Protein 4W97 (pdb70)

GO terms:
  GO:0003677 DNA binding (F, IMP)
  GO:0006355 regulation of DNA-templated transcription (P, IMP)

Nearest PDB structures (foldseek):
  4w97-assembly1_A  TM=1.005E+00  e=9.730E-29  Mycobacterium tuberculosis H37Rv
  2ibd-assembly1_B  TM=9.393E-01  e=2.743E-15  Rhodococcus jostii RHA1
  5k7z-assembly2_C  TM=8.603E-01  e=1.847E-08  Myxococcus xanthus DK 1622
  4kwa-assembly1_B  TM=7.722E-01  e=1.207E-06  Saccharomonospora viridis DSM 43017
  2gen-assembly1_A-2  TM=7.706E-01  e=6.070E-06  Pseudomonas aeruginosa PAO1

Structure (mmCIF, N/CA/C/O backbone):
data_4W97
#
_entry.id   4W97
#
_cell.length_a   72.485
_cell.length_b   90.476
_cell.length_c   49.798
_cell.angle_alpha   90.00
_cell.angle_beta   129.68
_cell.angle_gamma   90.00
#
_symmetry.space_group_name_H-M   'C 1 2 1'
#
loop_
_entity.id
_entity.type
_entity.pdbx_description
1 polymer 'HTH-type transcriptional repressor KstR2'
2 non-polymer 'S-[2-[3-[[(2R)-4-[[[(2R,3S,4R,5R)-5-(6-aminopurin-9-yl)-4-oxidanyl-3-phosphonooxy-oxolan-2-yl]methoxy-oxidanyl-phosphoryl]oxy-oxidanyl-phosphoryl]oxy-3,3-dimethyl-2-oxidanyl-butanoyl]amino]propanoylamino]ethyl] 3-[(3aS,4S,7aS)-7a-methyl-1,5-bis(oxidanylidene)-2,3,3a,4,6,7-hexahydroinden-4-yl]propanethioate'
3 non-polymer 'CHLORIDE ION'
4 water water
#
loop_
_atom_site.group_PDB
_atom_site.id
_atom_site.type_symbol
_atom_site.label_atom_id
_atom_site.label_alt_id
_atom_site.label_comp_id
_atom_site.label_asym_id
_atom_site.label_entity_id
_atom_site.label_seq_id
_atom_site.pdbx_PDB_ins_code
_atom_site.Cartn_x
_atom_site.Cartn_y
_atom_site.Cartn_z
_atom_site.occupancy
_atom_site.B_iso_or_equiv
_atom_site.auth_seq_id
_atom_site.auth_comp_id
_atom_site.auth_asym_id
_atom_site.auth_atom_id
_atom_site.pdbx_PDB_model_num
ATOM 1 N N . ARG A 1 3 ? -5.208 46.638 40.931 1.00 74.86 3 ARG A N 1
ATOM 2 C CA . ARG A 1 3 ? -6.333 47.141 40.145 1.00 74.44 3 ARG A CA 1
ATOM 3 C C . ARG A 1 3 ? -5.894 47.869 38.870 1.00 66.48 3 ARG A C 1
ATOM 4 O O . ARG A 1 3 ? -6.449 47.645 37.788 1.00 62.54 3 ARG A O 1
ATOM 12 N N . VAL A 1 4 ? -4.932 48.776 39.006 1.00 62.94 4 VAL A N 1
ATOM 13 C CA . VAL A 1 4 ? -4.257 49.326 37.841 1.00 52.08 4 VAL A CA 1
ATOM 14 C C . VAL A 1 4 ? -2.956 48.544 37.614 1.00 51.36 4 VAL A C 1
ATOM 15 O O . VAL A 1 4 ? -1.977 48.658 38.406 1.00 51.22 4 VAL A O 1
ATOM 19 N N . ALA A 1 5 ? -2.983 47.684 36.583 1.00 47.09 5 ALA A N 1
ATOM 20 C CA . ALA A 1 5 ? -1.820 46.894 36.156 1.00 53.21 5 ALA A CA 1
ATOM 21 C C . ALA A 1 5 ? -0.614 47.759 35.987 1.00 51.15 5 ALA A C 1
ATOM 22 O O . ALA A 1 5 ? -0.705 48.784 35.308 1.00 46.01 5 ALA A O 1
ATOM 24 N N . GLY A 1 6 ? 0.514 47.348 36.580 1.00 54.87 6 GLY A N 1
ATOM 25 C CA . GLY A 1 6 ? 1.747 48.120 36.484 1.00 57.35 6 GLY A CA 1
ATOM 26 C C . GLY A 1 6 ? 1.969 49.339 37.351 1.00 61.55 6 GLY A C 1
ATOM 27 O O . GLY A 1 6 ? 2.954 50.066 37.172 1.00 62.57 6 GLY A O 1
ATOM 28 N N . GLN A 1 7 ? 1.052 49.593 38.276 1.00 58.08 7 GLN A N 1
ATOM 29 C CA . GLN A 1 7 ? 1.275 50.623 39.271 1.00 51.22 7 GLN A CA 1
ATOM 30 C C . GLN A 1 7 ? 1.302 49.989 40.632 1.00 57.57 7 GLN A C 1
ATOM 31 O O . GLN A 1 7 ? 1.063 48.774 40.796 1.00 69.04 7 GLN A O 1
ATOM 37 N N . VAL A 1 8 ? 1.634 50.803 41.619 1.00 53.45 8 VAL A N 1
ATOM 38 C CA . VAL A 1 8 ? 1.584 50.330 42.973 1.00 53.69 8 VAL A CA 1
ATOM 39 C C . VAL A 1 8 ? 0.600 51.250 43.680 1.00 53.15 8 VAL A C 1
ATOM 40 O O . VAL A 1 8 ? 0.012 52.110 43.028 1.00 41.02 8 VAL A O 1
ATOM 44 N N . ASN A 1 9 ? 0.391 51.040 44.975 1.00 58.69 9 ASN A N 1
ATOM 45 C CA . ASN A 1 9 ? -0.635 51.731 45.767 1.00 58.69 9 ASN A CA 1
ATOM 46 C C . ASN A 1 9 ? -0.193 53.154 46.140 1.00 47.87 9 ASN A C 1
ATOM 47 O O . ASN A 1 9 ? -0.597 53.710 47.170 1.00 46.74 9 ASN A O 1
ATOM 52 N N . SER A 1 10 ? 0.676 53.718 45.311 1.00 41.84 10 SER A N 1
ATOM 53 C CA . SER A 1 10 ? 1.217 55.026 45.609 1.00 40.88 10 SER A CA 1
ATOM 54 C C . SER A 1 10 ? 0.127 56.068 45.324 1.00 38.30 10 SER A C 1
ATOM 55 O O . SER A 1 10 ? -0.900 55.762 44.739 1.00 37.10 10 SER A O 1
ATOM 58 N N . ARG A 1 11 ? 0.342 57.315 45.705 1.00 37.85 11 ARG A N 1
ATOM 59 C CA . ARG A 1 11 ? -0.621 58.304 45.232 1.00 35.83 11 ARG A CA 1
ATOM 60 C C . ARG A 1 11 ? -0.768 58.407 43.702 1.00 33.53 11 ARG A C 1
ATOM 61 O O . ARG A 1 11 ? -1.880 58.582 43.208 1.00 32.20 11 ARG A O 1
ATOM 69 N N . ARG A 1 12 ? 0.320 58.295 42.956 1.00 33.61 12 ARG A N 1
ATOM 70 C CA . ARG A 1 12 ? 0.241 58.275 41.508 1.00 33.47 12 ARG A CA 1
ATOM 71 C C . ARG A 1 12 ? -0.665 57.139 41.106 1.00 32.56 12 ARG A C 1
ATOM 72 O O . ARG A 1 12 ? -1.453 57.284 40.252 1.00 30.60 12 ARG A O 1
ATOM 80 N N . GLY A 1 13 ? -0.481 55.994 41.715 1.00 33.50 13 GLY A N 1
ATOM 81 C CA . GLY A 1 13 ? -1.290 54.853 41.332 1.00 33.75 13 GLY A CA 1
ATOM 82 C C . GLY A 1 13 ? -2.768 55.119 41.612 1.00 33.15 13 GLY A C 1
ATOM 83 O O . GLY A 1 13 ? -3.659 54.758 40.827 1.00 32.01 13 GLY A O 1
ATOM 84 N N . GLU A 1 14 ? -3.042 55.752 42.743 1.00 33.39 14 GLU A N 1
ATOM 85 C CA . GLU A 1 14 ? -4.428 56.109 43.062 1.00 33.38 14 GLU A CA 1
ATOM 86 C C . GLU A 1 14 ? -5.025 57.011 41.974 1.00 31.98 14 GLU A C 1
ATOM 87 O O . GLU A 1 14 ? -6.168 56.822 41.571 1.00 30.90 14 GLU A O 1
ATOM 93 N N . LEU A 1 15 ? -4.266 58.015 41.528 1.00 29.76 15 LEU A N 1
ATOM 94 C CA . LEU A 1 15 ? -4.774 58.943 40.533 1.00 28.13 15 LEU A CA 1
ATOM 95 C C . LEU A 1 15 ? -4.949 58.289 39.181 1.00 27.02 15 LEU A C 1
ATOM 96 O O . LEU A 1 15 ? -5.867 58.631 38.446 1.00 26.16 15 LEU A O 1
ATOM 101 N N . LEU A 1 16 ? -4.050 57.372 38.839 1.00 27.50 16 LEU A N 1
ATOM 102 C CA . LEU A 1 16 ? -4.169 56.699 37.567 1.00 27.10 16 LEU A CA 1
ATOM 103 C C . LEU A 1 16 ? -5.425 55.807 37.574 1.00 27.45 16 LEU A C 1
ATOM 104 O O . LEU A 1 16 ? -6.078 55.654 36.532 1.00 27.63 16 LEU A O 1
ATOM 109 N N . GLU A 1 17 ? -5.732 55.189 38.715 1.00 28.97 17 GLU A N 1
ATOM 110 C CA . GLU A 1 17 ? -6.964 54.381 38.811 1.00 30.14 17 GLU A CA 1
ATOM 111 C C . GLU A 1 17 ? -8.194 55.225 38.541 1.00 30.78 17 GLU A C 1
ATOM 112 O O . GLU A 1 17 ? -9.065 54.852 37.769 1.00 29.34 17 GLU A O 1
ATOM 118 N N . LEU A 1 18 ? -8.220 56.415 39.149 1.00 28.93 18 LEU A N 1
ATOM 119 C CA . LEU A 1 18 ? -9.337 57.324 38.963 1.00 28.84 18 LEU A CA 1
ATOM 120 C C . LEU A 1 18 ? -9.426 57.768 37.513 1.00 26.94 18 LEU A C 1
ATOM 121 O O . LEU A 1 18 ? -10.501 57.756 36.925 1.00 27.19 18 LEU A O 1
ATOM 126 N N . ALA A 1 19 ? -8.291 58.154 36.924 1.00 25.56 19 ALA A N 1
ATOM 127 C CA . ALA A 1 19 ? -8.276 58.511 35.490 1.00 24.39 19 ALA A CA 1
ATOM 128 C C . ALA A 1 19 ? -8.735 57.365 34.555 1.00 24.53 19 ALA A C 1
ATOM 129 O O . ALA A 1 19 ? -9.503 57.605 33.614 1.00 24.74 19 ALA A O 1
ATOM 131 N N . ALA A 1 20 ? -8.247 56.145 34.828 1.00 25.41 20 ALA A N 1
ATOM 132 C CA . ALA A 1 20 ? -8.612 55.002 34.003 1.00 26.18 20 ALA A CA 1
ATOM 133 C C . ALA A 1 20 ? -10.123 54.780 34.031 1.00 26.91 20 ALA A C 1
ATOM 134 O O . ALA A 1 20 ? -10.727 54.500 33.016 1.00 27.02 20 ALA A O 1
ATOM 136 N N . ALA A 1 21 ? -10.709 54.916 35.198 1.00 27.92 21 ALA A N 1
ATOM 137 C CA . ALA A 1 21 ? -12.147 54.692 35.302 1.00 29.56 21 ALA A CA 1
ATOM 138 C C . ALA A 1 21 ? -12.886 55.752 34.484 1.00 28.61 21 ALA A C 1
ATOM 139 O O . ALA A 1 21 ? -13.871 55.459 33.808 1.00 29.51 21 ALA A O 1
ATOM 141 N N . MET A 1 22 ? -12.417 56.996 34.564 1.00 27.26 22 MET A N 1
ATOM 142 C CA A MET A 1 22 ? -13.042 58.077 33.835 0.51 27.36 22 MET A CA 1
ATOM 143 C CA B MET A 1 22 ? -13.074 58.068 33.821 0.49 27.57 22 MET A CA 1
ATOM 144 C C . MET A 1 22 ? -12.879 57.878 32.327 1.00 30.86 22 MET A C 1
ATOM 145 O O . MET A 1 22 ? -13.850 57.976 31.568 1.00 29.62 22 MET A O 1
ATOM 154 N N . PHE A 1 23 ? -11.647 57.557 31.898 1.00 24.74 23 PHE A N 1
ATOM 155 C CA . PHE A 1 23 ? -11.388 57.336 30.479 1.00 24.45 23 PHE A CA 1
ATOM 156 C C . PHE A 1 23 ? -12.288 56.201 29.958 1.00 33.06 23 PHE A C 1
ATOM 157 O O . PHE A 1 23 ? -12.831 56.270 28.843 1.00 32.61 23 PHE A O 1
ATOM 165 N N . ALA A 1 24 ? -12.433 55.144 30.760 1.00 26.67 24 ALA A N 1
ATOM 166 C CA . ALA A 1 24 ? -13.195 53.984 30.282 1.00 28.37 24 ALA A CA 1
ATOM 167 C C . ALA A 1 24 ? -14.665 54.320 30.180 1.00 31.14 24 ALA A C 1
ATOM 168 O O . ALA A 1 24 ? -15.347 53.806 29.306 1.00 37.79 24 ALA A O 1
ATOM 170 N N . GLU A 1 25 ? -15.140 55.175 31.085 1.00 30.42 25 GLU A N 1
ATOM 171 C CA . GLU A 1 25 ? -16.555 55.454 31.167 1.00 39.97 25 GLU A CA 1
ATOM 172 C C . GLU A 1 25 ? -16.941 56.516 30.160 1.00 41.35 25 GLU A C 1
ATOM 173 O O . GLU A 1 25 ? -17.920 56.364 29.432 1.00 44.55 25 GLU A O 1
ATOM 179 N N . ARG A 1 26 ? -16.137 57.563 30.085 1.00 36.72 26 ARG A N 1
ATOM 180 C CA . ARG A 1 26 ? -16.531 58.796 29.363 1.00 38.14 26 ARG A CA 1
ATOM 181 C C . ARG A 1 26 ? -15.860 58.869 27.998 1.00 43.18 26 ARG A C 1
ATOM 182 O O . ARG A 1 26 ? -16.311 59.585 27.108 1.00 45.44 26 ARG A O 1
ATOM 190 N N . GLY A 1 27 ? -14.791 58.097 27.824 1.00 38.29 27 GLY A N 1
ATOM 191 C CA . GLY A 1 27 ? -13.974 58.204 26.634 1.00 33.47 27 GLY A CA 1
ATOM 192 C C . GLY A 1 27 ? -12.792 59.126 26.885 1.00 31.85 27 GLY A C 1
ATOM 193 O O . GLY A 1 27 ? -12.878 60.111 27.606 1.00 33.34 27 GLY A O 1
ATOM 194 N N . LEU A 1 28 ? -11.676 58.802 26.270 1.00 34.88 28 LEU A N 1
ATOM 195 C CA . LEU A 1 28 ? -10.459 59.566 26.465 1.00 31.87 28 LEU A CA 1
ATOM 196 C C . LEU A 1 28 ? -10.598 61.003 25.981 1.00 39.98 28 LEU A C 1
ATOM 197 O O . LEU A 1 28 ? -10.243 61.965 26.687 1.00 38.49 28 LEU A O 1
ATOM 202 N N . ARG A 1 29 ? -11.103 61.170 24.771 1.00 41.27 29 ARG A N 1
ATOM 203 C CA . ARG A 1 29 ? -11.116 62.512 24.238 1.00 41.49 29 ARG A CA 1
ATOM 204 C C . ARG A 1 29 ? -12.199 63.358 24.914 1.00 41.30 29 ARG A C 1
ATOM 205 O O . ARG A 1 29 ? -12.072 64.579 24.963 1.00 45.87 29 ARG A O 1
ATOM 213 N N . ALA A 1 30 ? -13.195 62.729 25.526 1.00 40.21 30 ALA A N 1
ATOM 214 C CA . ALA A 1 30 ? -14.190 63.487 26.288 1.00 37.64 30 ALA A CA 1
ATOM 215 C C . ALA A 1 30 ? -13.756 63.859 27.738 1.00 49.24 30 ALA A C 1
ATOM 216 O O . ALA A 1 30 ? -14.484 64.567 28.450 1.00 45.71 30 ALA A O 1
ATOM 218 N N . THR A 1 31 ? -12.576 63.415 28.166 1.00 37.52 31 THR A N 1
ATOM 219 C CA . THR A 1 31 ? -12.099 63.638 29.539 1.00 31.41 31 THR A CA 1
ATOM 220 C C . THR A 1 31 ? -10.902 64.589 29.611 1.00 34.48 31 THR A C 1
ATOM 221 O O . THR A 1 31 ? -9.908 64.322 28.956 1.00 36.17 31 THR A O 1
ATOM 225 N N . THR A 1 32 ? -10.943 65.659 30.418 1.00 33.97 32 THR A N 1
ATOM 226 C CA . THR A 1 32 ? -9.783 66.560 30.542 1.00 32.39 32 THR A CA 1
ATOM 227 C C . THR A 1 32 ? -9.048 66.372 31.838 1.00 36.22 32 THR A C 1
ATOM 228 O O . THR A 1 32 ? -9.509 65.663 32.748 1.00 31.29 32 THR A O 1
ATOM 232 N N . VAL A 1 33 ? -7.891 67.001 31.912 1.00 33.41 33 VAL A N 1
ATOM 233 C CA . VAL A 1 33 ? -7.087 66.935 33.101 1.00 31.82 33 VAL A CA 1
ATOM 234 C C . VAL A 1 33 ? -7.911 67.600 34.216 1.00 29.71 33 VAL A C 1
ATOM 235 O O . VAL A 1 33 ? -7.996 67.075 35.344 1.00 27.09 33 VAL A O 1
ATOM 239 N N . ARG A 1 34 ? -8.566 68.699 33.885 1.00 31.53 34 ARG A N 1
ATOM 240 C CA . ARG A 1 34 ? -9.467 69.347 34.868 1.00 28.43 34 ARG A CA 1
ATOM 241 C C . ARG A 1 34 ? -10.554 68.382 35.414 1.00 29.72 34 ARG A C 1
ATOM 242 O O . ARG A 1 34 ? -10.777 68.338 36.631 1.00 27.54 34 ARG A O 1
ATOM 250 N N . ASP A 1 35 ? -11.156 67.570 34.534 1.00 29.05 35 ASP A N 1
ATOM 251 C CA . ASP A 1 35 ? -12.189 66.612 34.940 1.00 30.74 35 ASP A CA 1
ATOM 252 C C . ASP A 1 35 ? -11.616 65.613 35.928 1.00 29.05 35 ASP A C 1
ATOM 253 O O . ASP A 1 35 ? -12.242 65.268 36.908 1.00 27.86 35 ASP A O 1
ATOM 258 N N . ILE A 1 36 ? -10.423 65.138 35.620 1.00 24.30 36 ILE A N 1
ATOM 259 C CA . ILE A 1 36 ? -9.782 64.197 36.515 1.00 23.74 36 ILE A CA 1
ATOM 260 C C . ILE A 1 36 ? -9.432 64.864 37.829 1.00 23.56 36 ILE A C 1
ATOM 261 O O . ILE A 1 36 ? -9.634 64.300 38.914 1.00 25.44 36 ILE A O 1
ATOM 266 N N . ALA A 1 37 ? -8.848 66.065 37.742 1.00 24.25 37 ALA A N 1
ATOM 267 C CA . ALA A 1 37 ? -8.493 66.740 38.993 1.00 23.88 37 ALA A CA 1
ATOM 268 C C . ALA A 1 37 ? -9.735 66.967 39.860 1.00 23.31 37 ALA A C 1
ATOM 269 O O . ALA A 1 37 ? -9.676 66.783 41.084 1.00 27.07 37 ALA A O 1
ATOM 271 N N . ASP A 1 38 ? -10.848 67.365 39.240 1.00 26.70 38 ASP A N 1
ATOM 272 C CA . ASP A 1 38 ? -12.099 67.593 39.989 1.00 28.83 38 ASP A CA 1
ATOM 273 C C . ASP A 1 38 ? -12.511 66.302 40.681 1.00 27.89 38 ASP A C 1
ATOM 274 O O . ASP A 1 38 ? -12.901 66.318 41.872 1.00 31.39 38 ASP A O 1
ATOM 279 N N . GLY A 1 39 ? -12.392 65.199 39.956 1.00 29.50 39 GLY A N 1
ATOM 280 C CA . GLY A 1 39 ? -12.798 63.881 40.448 1.00 32.40 39 GLY A CA 1
ATOM 281 C C . GLY A 1 39 ? -11.997 63.506 41.674 1.00 34.72 39 GLY A C 1
ATOM 282 O O . GLY A 1 39 ? -12.516 62.918 42.608 1.00 32.68 39 GLY A O 1
ATOM 283 N N . ALA A 1 40 ? -10.718 63.860 41.664 1.00 28.33 40 ALA A N 1
ATOM 284 C CA . ALA A 1 40 ? -9.828 63.619 42.793 1.00 29.96 40 ALA A CA 1
ATOM 285 C C . ALA A 1 40 ? -9.915 64.638 43.930 1.00 32.48 40 ALA A C 1
ATOM 286 O O . ALA A 1 40 ? -9.371 64.402 45.015 1.00 36.05 40 ALA A O 1
ATOM 288 N N . GLY A 1 41 ? -10.557 65.798 43.716 1.00 28.28 41 GLY A N 1
ATOM 289 C CA . GLY A 1 41 ? -10.627 66.811 44.749 1.00 30.78 41 GLY A CA 1
ATOM 290 C C . GLY A 1 41 ? -9.354 67.661 44.853 1.00 31.67 41 GLY A C 1
ATOM 291 O O . GLY A 1 41 ? -9.061 68.296 45.870 1.00 31.45 41 GLY A O 1
ATOM 292 N N . ILE A 1 42 ? -8.594 67.684 43.766 1.00 24.67 42 ILE A N 1
ATOM 293 C CA . ILE A 1 42 ? -7.330 68.434 43.795 1.00 24.36 42 ILE A CA 1
ATOM 294 C C . ILE A 1 42 ? -7.309 69.498 42.706 1.00 25.91 42 ILE A C 1
ATOM 295 O O . ILE A 1 42 ? -8.126 69.441 41.746 1.00 25.47 42 ILE A O 1
ATOM 300 N N . LEU A 1 43 ? -6.372 70.448 42.835 1.00 27.33 43 LEU A N 1
ATOM 301 C CA . LEU A 1 43 ? -6.151 71.438 41.756 1.00 31.11 43 LEU A CA 1
ATOM 302 C C . LEU A 1 43 ? -5.533 70.740 40.581 1.00 33.92 43 LEU A C 1
ATOM 303 O O . LEU A 1 43 ? -4.766 69.791 40.760 1.00 30.80 43 LEU A O 1
ATOM 308 N N . SER A 1 44 ? -5.809 71.227 39.383 1.00 27.76 44 SER A N 1
ATOM 309 C CA A SER A 1 44 ? -5.123 70.729 38.208 0.60 31.40 44 SER A CA 1
ATOM 310 C CA B SER A 1 44 ? -5.134 70.711 38.216 0.40 31.09 44 SER A CA 1
ATOM 311 C C . SER A 1 44 ? -3.617 70.805 38.372 1.00 29.82 44 SER A C 1
ATOM 312 O O . SER A 1 44 ? -2.905 69.899 37.952 1.00 31.82 44 SER A O 1
ATOM 317 N N . GLY A 1 45 ? -3.150 71.909 38.960 1.00 35.85 45 GLY A N 1
ATOM 318 C CA . GLY A 1 45 ? -1.722 72.105 39.178 1.00 36.76 45 GLY A CA 1
ATOM 319 C C . GLY A 1 45 ? -1.112 71.013 40.032 1.00 34.44 45 GLY A C 1
ATOM 320 O O . GLY A 1 45 ? 0.052 70.683 39.861 1.00 32.84 45 GLY A O 1
ATOM 321 N N . SER A 1 46 ? -1.873 70.452 40.965 1.00 27.54 46 SER A N 1
ATOM 322 C CA . SER A 1 46 ? -1.340 69.379 41.789 1.00 30.00 46 SER A CA 1
ATOM 323 C C . SER A 1 46 ? -1.294 68.065 41.004 1.00 33.48 46 SER A C 1
ATOM 324 O O . SER A 1 46 ? -0.374 67.243 41.168 1.00 30.83 46 SER A O 1
ATOM 327 N N . LEU A 1 47 ? -2.285 67.854 40.143 1.00 27.16 47 LEU A N 1
ATOM 328 C CA . LEU A 1 47 ? -2.304 66.671 39.275 1.00 24.97 47 LEU A CA 1
ATOM 329 C C . LEU A 1 47 ? -1.067 66.744 38.366 1.00 24.59 47 LEU A C 1
ATOM 330 O O . LEU A 1 47 ? -0.457 65.691 38.066 1.00 27.87 47 LEU A O 1
ATOM 335 N N . TYR A 1 48 ? -0.637 67.977 38.030 1.00 26.47 48 TYR A N 1
ATOM 336 C CA . TYR A 1 48 ? 0.517 68.179 37.137 1.00 27.67 48 TYR A CA 1
ATOM 337 C C . TYR A 1 48 ? 1.835 68.034 37.860 1.00 36.35 48 TYR A C 1
ATOM 338 O O . TYR A 1 48 ? 2.885 68.259 37.252 1.00 36.62 48 TYR A O 1
ATOM 347 N N . HIS A 1 49 ? 1.775 67.707 39.158 1.00 33.95 49 HIS A N 1
ATOM 348 C CA . HIS A 1 49 ? 2.968 67.237 39.905 1.00 36.31 49 HIS A CA 1
ATOM 349 C C . HIS A 1 49 ? 3.197 65.760 39.766 1.00 31.85 49 HIS A C 1
ATOM 350 O O . HIS A 1 49 ? 4.212 65.274 40.265 1.00 38.38 49 HIS A O 1
ATOM 357 N N . HIS A 1 50 ? 2.260 65.041 39.161 1.00 30.18 50 HIS A N 1
ATOM 358 C CA . HIS A 1 50 ? 2.403 63.589 38.901 1.00 30.31 50 HIS A CA 1
ATOM 359 C C . HIS A 1 50 ? 2.495 63.178 37.407 1.00 34.07 50 HIS A C 1
ATOM 360 O O . HIS A 1 50 ? 3.080 62.123 37.072 1.00 31.04 50 HIS A O 1
ATOM 367 N N . PHE A 1 51 ? 1.867 63.975 36.538 1.00 29.87 51 PHE A N 1
ATOM 368 C CA . PHE A 1 51 ? 1.842 63.688 35.113 1.00 31.51 51 PHE A CA 1
ATOM 369 C C . PHE A 1 51 ? 1.982 64.931 34.324 1.00 30.40 51 PHE A C 1
ATOM 370 O O . PHE A 1 51 ? 1.478 65.983 34.725 1.00 31.78 51 PHE A O 1
ATOM 378 N N . ALA A 1 52 ? 2.723 64.824 33.224 1.00 32.54 52 ALA A N 1
ATOM 379 C CA . ALA A 1 52 ? 2.973 65.986 32.374 1.00 35.53 52 ALA A CA 1
ATOM 380 C C . ALA A 1 52 ? 1.771 66.386 31.521 1.00 30.05 52 ALA A C 1
ATOM 381 O O . ALA A 1 52 ? 1.701 67.545 31.068 1.00 35.89 52 ALA A O 1
ATOM 383 N N . SER A 1 53 ? 0.893 65.438 31.262 1.00 30.50 53 SER A N 1
ATOM 384 C CA . SER A 1 53 ? -0.209 65.551 30.311 1.00 29.11 53 SER A CA 1
ATOM 385 C C . SER A 1 53 ? -1.117 64.349 30.468 1.00 31.74 53 SER A C 1
ATOM 386 O O . SER A 1 53 ? -0.764 63.304 31.011 1.00 27.03 53 SER A O 1
ATOM 389 N N . LYS A 1 54 ? -2.271 64.463 29.864 1.00 30.37 54 LYS A N 1
ATOM 390 C CA . LYS A 1 54 ? -3.164 63.347 29.745 1.00 29.32 54 LYS A CA 1
ATOM 391 C C . LYS A 1 54 ? -2.624 62.160 28.911 1.00 27.62 54 LYS A C 1
ATOM 392 O O . LYS A 1 54 ? -2.849 60.966 29.202 1.00 26.12 54 LYS A O 1
ATOM 398 N N . GLU A 1 55 ? -1.906 62.507 27.844 1.00 31.35 55 GLU A N 1
ATOM 399 C CA . GLU A 1 55 ? -1.274 61.499 27.009 1.00 31.65 55 GLU A CA 1
ATOM 400 C C . GLU A 1 55 ? -0.312 60.685 27.848 1.00 25.66 55 GLU A C 1
ATOM 401 O O . GLU A 1 55 ? -0.207 59.484 27.697 1.00 24.86 55 GLU A O 1
ATOM 407 N N . GLU A 1 56 ? 0.353 61.321 28.790 1.00 29.00 56 GLU A N 1
ATOM 408 C CA . GLU A 1 56 ? 1.302 60.573 29.617 1.00 27.80 56 GLU A CA 1
ATOM 409 C C . GLU A 1 56 ? 0.567 59.636 30.530 1.00 27.93 56 GLU A C 1
ATOM 410 O O . GLU A 1 56 ? 1.037 58.532 30.793 1.00 24.71 56 GLU A O 1
ATOM 416 N N . MET A 1 57 ? -0.597 60.065 31.041 1.00 22.46 57 MET A N 1
ATOM 417 C CA . MET A 1 57 ? -1.446 59.172 31.849 1.00 20.75 57 MET A CA 1
ATOM 418 C C . MET A 1 57 ? -1.864 57.930 31.076 1.00 23.21 57 MET A C 1
ATOM 419 O O . MET A 1 57 ? -1.748 56.785 31.567 1.00 22.13 57 MET A O 1
ATOM 424 N N . VAL A 1 58 ? -2.320 58.139 29.846 1.00 21.63 58 VAL A N 1
ATOM 425 C CA . VAL A 1 58 ? -2.742 56.995 29.032 1.00 24.16 58 VAL A CA 1
ATOM 426 C C . VAL A 1 58 ? -1.557 56.076 28.677 1.00 21.02 58 VAL A C 1
ATOM 427 O O . VAL A 1 58 ? -1.700 54.832 28.650 1.00 20.31 58 VAL A O 1
ATOM 431 N N . ASP A 1 59 ? -0.407 56.670 28.419 1.00 22.04 59 ASP A N 1
ATOM 432 C CA . ASP A 1 59 ? 0.842 55.934 28.180 1.00 23.44 59 ASP A CA 1
ATOM 433 C C . ASP A 1 59 ? 1.176 55.076 29.404 1.00 22.40 59 ASP A C 1
ATOM 434 O O . ASP A 1 59 ? 1.488 53.855 29.288 1.00 21.89 59 ASP A O 1
ATOM 439 N N . GLU A 1 60 ? 1.073 55.648 30.609 1.00 20.90 60 GLU A N 1
ATOM 440 C CA . GLU A 1 60 ? 1.388 54.840 31.812 1.00 21.45 60 GLU A CA 1
ATOM 441 C C . GLU A 1 60 ? 0.367 53.730 31.991 1.00 20.93 60 GLU A C 1
ATOM 442 O O . GLU A 1 60 ? 0.763 52.585 32.291 1.00 21.58 60 GLU A O 1
ATOM 448 N N . LEU A 1 61 ? -0.894 54.021 31.682 1.00 19.56 61 LEU A N 1
ATOM 449 C CA . LEU A 1 61 ? -1.951 52.997 31.839 1.00 20.30 61 LEU A CA 1
ATOM 450 C C . LEU A 1 61 ? -1.741 51.870 30.848 1.00 21.64 61 LEU A C 1
ATOM 451 O O . LEU A 1 61 ? -1.815 50.682 31.246 1.00 20.05 61 LEU A O 1
ATOM 456 N N . LEU A 1 62 ? -1.554 52.192 29.582 1.00 19.18 62 LEU A N 1
ATOM 457 C CA . LEU A 1 62 ? -1.371 51.113 28.604 1.00 16.94 62 LEU A CA 1
ATOM 458 C C . LEU A 1 62 ? -0.060 50.366 28.764 1.00 19.29 62 LEU A C 1
ATOM 459 O O . LEU A 1 62 ? -0.058 49.094 28.668 1.00 19.16 62 LEU A O 1
ATOM 464 N N . ARG A 1 63 ? 1.057 51.023 29.040 1.00 22.01 63 ARG A N 1
ATOM 465 C CA . ARG A 1 63 ? 2.283 50.285 29.320 1.00 20.89 63 ARG A CA 1
ATOM 466 C C . ARG A 1 63 ? 2.129 49.392 30.498 1.00 24.48 63 ARG A C 1
ATOM 467 O O . ARG A 1 63 ? 2.662 48.292 30.442 1.00 23.20 63 ARG A O 1
ATOM 475 N N . GLY A 1 64 ? 1.516 49.866 31.574 1.00 20.45 64 GLY A N 1
ATOM 476 C CA . GLY A 1 64 ? 1.397 49.045 32.795 1.00 20.47 64 GLY A CA 1
ATOM 477 C C . GLY A 1 64 ? 0.559 47.815 32.434 1.00 21.84 64 GLY A C 1
ATOM 478 O O . GLY A 1 64 ? 0.917 46.704 32.866 1.00 22.15 64 GLY A O 1
ATOM 479 N N . PHE A 1 65 ? -0.522 48.028 31.700 1.00 18.14 65 PHE A N 1
ATOM 480 C CA . PHE A 1 65 ? -1.429 46.896 31.385 1.00 16.77 65 PHE A CA 1
ATOM 481 C C . PHE A 1 65 ? -0.668 45.905 30.534 1.00 19.10 65 PHE A C 1
ATOM 482 O O . PHE A 1 65 ? -0.735 44.674 30.787 1.00 17.60 65 PHE A O 1
ATOM 490 N N . LEU A 1 66 ? -0.037 46.367 29.478 1.00 17.90 66 LEU A N 1
ATOM 491 C CA . LEU A 1 66 ? 0.636 45.451 28.538 1.00 19.65 66 LEU A CA 1
ATOM 492 C C . LEU A 1 66 ? 1.834 44.764 29.172 1.00 21.57 66 LEU A C 1
ATOM 493 O O . LEU A 1 66 ? 2.083 43.580 28.941 1.00 21.44 66 LEU A O 1
ATOM 498 N N . ASP A 1 67 ? 2.569 45.438 30.036 1.00 18.87 67 ASP A N 1
ATOM 499 C CA . ASP A 1 67 ? 3.708 44.797 30.709 1.00 19.07 67 ASP A CA 1
ATOM 500 C C . ASP A 1 67 ? 3.150 43.691 31.619 1.00 22.09 67 ASP A C 1
ATOM 501 O O . ASP A 1 67 ? 3.697 42.587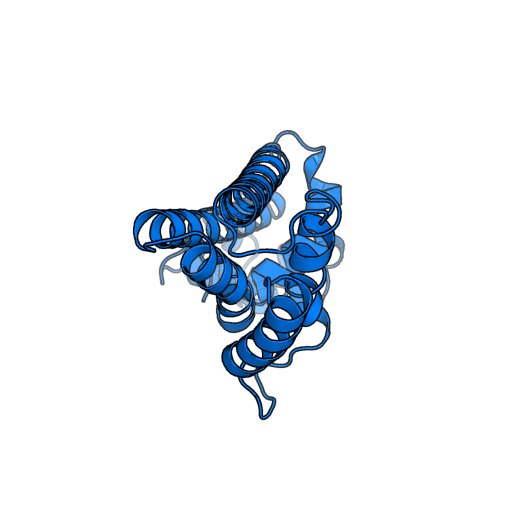 31.640 1.00 25.68 67 ASP A O 1
ATOM 506 N N . TRP A 1 68 ? 2.013 43.949 32.260 1.00 21.64 68 TRP A N 1
ATOM 507 C CA . TRP A 1 68 ? 1.402 42.943 33.159 1.00 21.14 68 TRP A CA 1
ATOM 508 C C . TRP A 1 68 ? 0.932 41.727 32.351 1.00 20.70 68 TRP A C 1
ATOM 509 O O . TRP A 1 68 ? 1.238 40.548 32.698 1.00 21.74 68 TRP A O 1
ATOM 520 N N . LEU A 1 69 ? 0.258 42.023 31.261 1.00 18.63 69 LEU A N 1
ATOM 521 C CA . LEU A 1 69 ? -0.356 40.951 30.458 1.00 17.76 69 LEU A CA 1
ATOM 522 C C . LEU A 1 69 ? 0.704 40.096 29.812 1.00 21.62 69 LEU A C 1
ATOM 523 O O . LEU A 1 69 ? 0.609 38.839 29.822 1.00 20.52 69 LEU A O 1
ATOM 528 N N . PHE A 1 70 ? 1.757 40.739 29.291 1.00 20.97 70 PHE A N 1
ATOM 529 C CA . PHE A 1 70 ? 2.782 39.968 28.578 1.00 17.62 70 PHE A CA 1
ATOM 530 C C . PHE A 1 70 ? 3.671 39.246 29.568 1.00 21.58 70 PHE A C 1
ATOM 531 O O . PHE A 1 70 ? 4.231 38.206 29.216 1.00 23.15 70 PHE A O 1
ATOM 539 N N . ALA A 1 71 ? 3.784 39.748 30.805 1.00 23.57 71 ALA A N 1
ATOM 540 C CA . ALA A 1 71 ? 4.458 38.966 31.843 1.00 23.03 71 ALA A CA 1
ATOM 541 C C . ALA A 1 71 ? 3.637 37.710 32.195 1.00 23.53 71 ALA A C 1
ATOM 542 O O . ALA A 1 71 ? 4.235 36.631 32.335 1.00 24.78 71 ALA A O 1
ATOM 544 N N . ARG A 1 72 ? 2.320 37.832 32.289 1.00 23.00 72 ARG A N 1
ATOM 545 C CA . ARG A 1 72 ? 1.456 36.646 32.457 1.00 22.18 72 ARG A CA 1
ATOM 546 C C . ARG A 1 72 ? 1.684 35.690 31.298 1.00 21.19 72 ARG A C 1
ATOM 547 O O . ARG A 1 72 ? 1.854 34.465 31.516 1.00 24.25 72 ARG A O 1
ATOM 555 N N . TYR A 1 73 ? 1.683 36.217 30.085 1.00 18.80 73 TYR A N 1
ATOM 556 C CA . TYR A 1 73 ? 1.869 35.310 28.914 1.00 20.14 73 TYR A CA 1
ATOM 557 C C . TYR A 1 73 ? 3.192 34.566 28.963 1.00 21.22 73 TYR A C 1
ATOM 558 O O . TYR A 1 73 ? 3.271 33.353 28.667 1.00 24.11 73 TYR A O 1
ATOM 567 N N . ARG A 1 74 ? 4.271 35.260 29.314 1.00 23.28 74 ARG A N 1
ATOM 568 C CA . ARG A 1 74 ? 5.575 34.661 29.461 1.00 25.96 74 ARG A CA 1
ATOM 569 C C . ARG A 1 74 ? 5.535 33.529 30.507 1.00 26.02 74 ARG A C 1
ATOM 570 O O . ARG A 1 74 ? 6.050 32.450 30.237 1.00 29.47 74 ARG A O 1
ATOM 578 N N .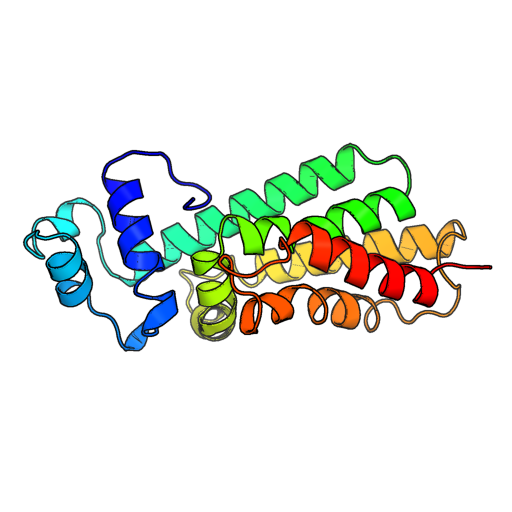 ASP A 1 75 ? 4.923 33.779 31.667 1.00 26.98 75 ASP A N 1
ATOM 579 C CA . ASP A 1 75 ? 4.879 32.767 32.735 1.00 28.03 75 ASP A CA 1
ATOM 580 C C . ASP A 1 75 ? 4.083 31.551 32.272 1.00 26.55 75 ASP A C 1
ATOM 581 O O . ASP A 1 75 ? 4.492 30.400 32.595 1.00 29.56 75 ASP A O 1
ATOM 586 N N . ILE A 1 76 ? 2.994 31.790 31.536 1.00 25.41 76 ILE A N 1
ATOM 587 C CA . ILE A 1 76 ? 2.104 30.695 31.027 1.00 25.26 76 ILE A CA 1
ATOM 588 C C . ILE A 1 76 ? 2.836 29.869 29.992 1.00 27.15 76 ILE A C 1
ATOM 589 O O . ILE A 1 76 ? 2.887 28.610 30.097 1.00 26.67 76 ILE A O 1
ATOM 594 N N . VAL A 1 77 ? 3.512 30.543 29.055 1.00 28.12 77 VAL A N 1
ATOM 595 C CA . VAL A 1 77 ? 4.257 29.823 28.011 1.00 26.64 77 VAL A CA 1
ATOM 596 C C . VAL A 1 77 ? 5.318 28.959 28.646 1.00 31.22 77 VAL A C 1
ATOM 597 O O . VAL A 1 77 ? 5.472 27.762 28.287 1.00 32.85 77 VAL A O 1
ATOM 601 N N . ASP A 1 78 ? 6.024 29.505 29.622 1.00 30.57 78 ASP A N 1
ATOM 602 C CA . ASP A 1 78 ? 7.124 28.765 30.229 1.00 36.31 78 ASP A CA 1
ATOM 603 C C . ASP A 1 78 ? 6.688 27.625 31.144 1.00 38.14 78 ASP A C 1
ATOM 604 O O . ASP A 1 78 ? 7.435 26.650 31.296 1.00 42.72 78 ASP A O 1
ATOM 609 N N . SER A 1 79 ? 5.488 27.689 31.712 1.00 33.16 79 SER A N 1
ATOM 610 C CA . SER A 1 79 ? 5.126 26.739 32.771 1.00 38.75 79 SER A CA 1
ATOM 611 C C . SER A 1 79 ? 4.219 25.596 32.332 1.00 39.12 79 SER A C 1
ATOM 612 O O . SER A 1 79 ? 3.939 24.704 33.114 1.00 44.88 79 SER A O 1
ATOM 615 N N . THR A 1 80 ? 3.806 25.597 31.072 1.00 31.34 80 THR A N 1
ATOM 616 C CA . THR A 1 80 ? 2.822 24.628 30.605 1.00 32.34 80 THR A CA 1
ATOM 617 C C . THR A 1 80 ? 3.571 23.587 29.831 1.00 34.65 80 THR A C 1
ATOM 618 O O . THR A 1 80 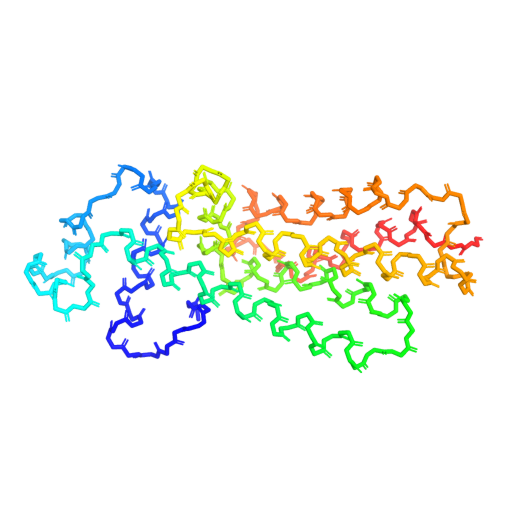? 4.667 23.859 29.319 1.00 35.19 80 THR A O 1
ATOM 622 N N . ALA A 1 81 ? 3.019 22.383 29.784 1.00 33.23 81 ALA A N 1
ATOM 623 C CA . ALA A 1 81 ? 3.824 21.274 29.343 1.00 37.49 81 ALA A CA 1
ATOM 624 C C . ALA A 1 81 ? 3.629 20.873 27.885 1.00 34.31 81 ALA A C 1
ATOM 625 O O . ALA A 1 81 ? 4.353 20.008 27.368 1.00 34.88 81 ALA A O 1
ATOM 627 N N . ASN A 1 82 ? 2.626 21.430 27.244 1.00 27.29 82 ASN A N 1
ATOM 628 C CA . ASN A 1 82 ? 2.261 21.060 25.894 1.00 21.80 82 ASN A CA 1
ATOM 629 C C . ASN A 1 82 ? 1.342 22.145 25.337 1.00 21.36 82 ASN A C 1
ATOM 630 O O . ASN A 1 82 ? 0.911 23.029 26.095 1.00 22.35 82 ASN A O 1
ATOM 635 N N . PRO A 1 83 ? 1.101 22.162 24.010 1.00 19.89 83 PRO A N 1
ATOM 636 C CA . PRO A 1 83 ? 0.388 23.289 23.404 1.00 20.99 83 PRO A CA 1
ATOM 637 C C . PRO A 1 83 ? -1.037 23.367 23.830 1.00 19.62 83 PRO A C 1
ATOM 638 O O . PRO A 1 83 ? -1.592 24.465 23.836 1.00 19.75 83 PRO A O 1
ATOM 642 N N . LEU A 1 84 ? -1.654 22.247 24.181 1.00 20.30 84 LEU A N 1
ATOM 643 C CA . LEU A 1 84 ? -3.059 22.317 24.611 1.00 18.28 84 LEU A CA 1
ATOM 644 C C . LEU A 1 84 ? -3.133 23.040 25.946 1.00 24.08 84 LEU A C 1
ATOM 645 O O . LEU A 1 84 ? -3.955 23.983 26.077 1.00 21.67 84 LEU A O 1
ATOM 650 N N . GLU A 1 85 ? -2.301 22.654 26.923 1.00 21.49 85 GLU A N 1
ATOM 651 C CA . GLU A 1 85 ? -2.271 23.326 28.243 1.00 22.44 85 GLU A CA 1
ATOM 652 C C . GLU A 1 85 ? -1.945 24.785 28.036 1.00 22.43 85 GLU A C 1
ATOM 653 O O . GLU A 1 85 ? -2.491 25.693 28.719 1.00 23.03 85 GLU A O 1
ATOM 659 N N . ARG A 1 86 ? -0.951 25.020 27.180 1.00 20.57 86 ARG A N 1
ATOM 660 C CA . ARG A 1 86 ? -0.493 26.413 26.974 1.00 18.52 86 ARG A CA 1
ATOM 661 C C . ARG A 1 86 ? -1.631 27.227 26.408 1.00 20.92 86 ARG A C 1
ATOM 662 O O . ARG A 1 86 ? -1.890 28.357 26.867 1.00 20.35 86 ARG A O 1
ATOM 670 N N . LEU A 1 87 ? -2.257 26.730 25.347 1.00 16.52 87 LEU A N 1
ATOM 671 C CA . LEU A 1 87 ? -3.406 27.499 24.784 1.00 14.61 87 LEU A CA 1
ATOM 672 C C . LEU A 1 87 ? -4.516 27.775 25.814 1.00 18.58 87 LEU A C 1
ATOM 673 O O . LEU A 1 87 ? -5.073 28.922 25.858 1.00 17.79 87 LEU A O 1
ATOM 678 N N . GLN A 1 88 ? -4.814 26.811 26.674 1.00 20.09 88 GLN A N 1
ATOM 679 C CA . GLN A 1 88 ? -5.850 26.945 27.737 1.00 17.38 88 GLN A CA 1
ATOM 680 C C . GLN A 1 88 ? -5.425 28.131 28.648 1.00 21.86 88 GLN A C 1
ATOM 681 O O . GLN A 1 88 ? -6.247 28.984 28.960 1.00 20.94 88 GLN A O 1
ATOM 687 N N . GLY A 1 89 ? -4.166 28.160 29.079 1.00 19.66 89 GLY A N 1
ATOM 688 C CA . GLY A 1 89 ? -3.745 29.201 30.023 1.00 21.17 89 GLY A CA 1
ATOM 689 C C . GLY A 1 89 ? -3.727 30.551 29.346 1.00 22.52 89 GLY A C 1
ATOM 690 O O . GLY A 1 89 ? -4.197 31.534 29.938 1.00 20.22 89 GLY A O 1
ATOM 691 N N . LEU A 1 90 ? -3.228 30.632 28.116 1.00 18.88 90 LEU A N 1
ATOM 692 C CA . LEU A 1 90 ? -3.208 31.938 27.391 1.00 18.08 90 LEU A CA 1
ATOM 693 C C . LEU A 1 90 ? -4.629 32.482 27.199 1.00 17.92 90 LEU A C 1
ATOM 694 O O . LEU A 1 90 ? -4.886 33.708 27.311 1.00 18.81 90 LEU A O 1
ATOM 699 N N . PHE A 1 91 ? -5.552 31.589 26.892 1.00 15.69 91 PHE A N 1
ATOM 700 C CA . PHE A 1 91 ? -6.936 31.971 26.652 1.00 16.04 91 PHE A CA 1
ATOM 701 C C . PHE A 1 91 ? -7.551 32.542 27.910 1.00 19.95 91 PHE A C 1
ATOM 702 O O . PHE A 1 91 ? -8.243 33.550 27.867 1.00 18.08 91 PHE A O 1
ATOM 710 N N . MET A 1 92 ? -7.333 31.905 29.052 1.00 17.68 92 MET A N 1
ATOM 711 C CA . MET A 1 92 ? -7.918 32.328 30.325 1.00 17.00 92 MET A CA 1
ATOM 712 C C . MET A 1 92 ? -7.321 33.701 30.764 1.00 19.66 92 MET A C 1
ATOM 713 O O . MET A 1 92 ? -7.912 34.408 31.556 1.00 20.51 92 MET A O 1
ATOM 718 N N . ALA A 1 93 ? -6.143 34.026 30.280 1.00 17.85 93 ALA A N 1
ATOM 719 C CA . ALA A 1 93 ? -5.511 35.312 30.723 1.00 18.09 93 ALA A CA 1
ATOM 720 C C . ALA A 1 93 ? -6.326 36.501 30.252 1.00 21.83 93 ALA A C 1
ATOM 721 O O . ALA A 1 93 ? -6.299 37.527 30.934 1.00 20.62 93 ALA A O 1
ATOM 723 N N . SER A 1 94 ? -6.982 36.422 29.107 1.00 21.32 94 SER A N 1
ATOM 724 C CA A SER A 1 94 ? -7.860 37.515 28.636 0.51 19.71 94 SER A CA 1
ATOM 725 C CA B SER A 1 94 ? -7.784 37.572 28.699 0.49 20.08 94 SER A CA 1
ATOM 726 C C . SER A 1 94 ? -8.907 37.828 29.713 1.00 22.26 94 SER A C 1
ATOM 727 O O . SER A 1 94 ? -9.296 38.987 29.941 1.00 21.05 94 SER A O 1
ATOM 732 N N . PHE A 1 95 ? -9.475 36.767 30.288 1.00 17.41 95 PHE A N 1
ATOM 733 C CA . PHE A 1 95 ? -10.518 36.906 31.293 1.00 20.77 95 PHE A CA 1
ATOM 734 C C . PHE A 1 95 ? -9.985 37.381 32.636 1.00 21.00 95 PHE A C 1
ATOM 735 O O . PHE A 1 95 ? -10.664 38.075 33.362 1.00 20.95 95 PHE A O 1
ATOM 743 N N . GLU A 1 96 ? -8.742 37.027 32.954 1.00 20.44 96 GLU A N 1
ATOM 744 C CA . GLU A 1 96 ? -8.076 37.579 34.123 1.00 21.17 96 GLU A CA 1
ATOM 745 C C . GLU A 1 96 ? -7.905 39.106 33.927 1.00 18.98 96 GLU A C 1
ATOM 746 O O . GLU A 1 96 ? -8.153 39.872 34.854 1.00 23.22 96 GLU A O 1
ATOM 752 N N . ALA A 1 97 ? -7.533 39.510 32.710 1.00 19.16 97 ALA A N 1
ATOM 753 C CA . ALA A 1 97 ? -7.378 40.947 32.384 1.00 18.55 97 ALA A CA 1
ATOM 754 C C . ALA A 1 97 ? -8.719 41.642 32.519 1.00 22.34 97 ALA A C 1
ATOM 755 O O . ALA A 1 97 ? -8.803 42.688 33.129 1.00 20.23 97 ALA A O 1
ATOM 757 N N . ILE A 1 98 ? -9.784 41.029 32.011 1.00 20.79 98 ILE A N 1
ATOM 758 C CA . ILE A 1 98 ? -11.106 41.659 32.132 1.00 19.43 98 ILE A CA 1
ATOM 759 C C . ILE A 1 98 ? -11.602 41.781 33.542 1.00 21.94 98 ILE A C 1
ATOM 760 O O . ILE A 1 98 ? -12.222 42.771 33.939 1.00 23.10 98 ILE A O 1
ATOM 765 N N . GLU A 1 99 ? -11.291 40.792 34.364 1.00 20.79 99 GLU A N 1
ATOM 766 C CA . GLU A 1 99 ? -11.722 40.791 35.721 1.00 22.54 99 GLU A CA 1
ATOM 767 C C . GLU A 1 99 ? -10.991 41.833 36.566 1.00 25.69 99 GLU A C 1
ATOM 768 O O . GLU A 1 99 ? -11.590 42.523 37.361 1.00 26.65 99 GLU A O 1
ATOM 774 N N . HIS A 1 100 ? -9.682 41.902 36.364 1.00 23.75 100 HIS A N 1
ATOM 775 C CA . HIS A 1 100 ? -8.854 42.671 37.309 1.00 27.30 100 HIS A CA 1
ATOM 776 C C . HIS A 1 100 ? -8.322 44.001 36.776 1.00 24.06 100 HIS A C 1
ATOM 777 O O . HIS A 1 100 ? -7.775 44.765 37.571 1.00 32.45 100 HIS A O 1
ATOM 784 N N . HIS A 1 101 ? -8.391 44.180 35.474 1.00 20.68 101 HIS A N 1
ATOM 785 C CA A HIS A 1 101 ? -7.877 45.392 34.866 0.60 23.67 101 HIS A CA 1
ATOM 786 C CA B HIS A 1 101 ? -7.830 45.330 34.776 0.40 22.72 101 HIS A CA 1
ATOM 787 C C . HIS A 1 101 ? -8.863 45.891 33.829 1.00 20.06 101 HIS A C 1
ATOM 788 O O . HIS A 1 101 ? -8.538 46.242 32.723 1.00 21.00 101 HIS A O 1
ATOM 801 N N . HIS A 1 102 ? -10.132 45.903 34.244 1.00 22.53 102 HIS A N 1
ATOM 802 C CA . HIS A 1 102 ? -11.211 46.148 33.283 1.00 22.72 102 HIS A CA 1
ATOM 803 C C . HIS A 1 102 ? -11.054 47.513 32.559 1.00 20.10 102 HIS A C 1
ATOM 804 O O . HIS A 1 102 ? -11.163 47.554 31.320 1.00 19.84 102 HIS A O 1
ATOM 811 N N . ALA A 1 103 ? -10.800 48.569 33.314 1.00 23.34 103 ALA A N 1
ATOM 812 C CA . ALA A 1 103 ? -10.703 49.899 32.675 1.00 21.93 103 ALA A CA 1
ATOM 813 C C . ALA A 1 103 ? -9.581 49.934 31.611 1.00 19.09 103 ALA A C 1
ATOM 814 O O . ALA A 1 103 ? -9.777 50.427 30.471 1.00 19.80 103 ALA A O 1
ATOM 816 N N . GLN A 1 104 ? -8.412 49.367 31.971 1.00 18.32 104 GLN A N 1
ATOM 817 C CA . GLN A 1 104 ? -7.333 49.288 31.005 1.00 18.39 104 GLN A CA 1
ATOM 818 C C . GLN A 1 104 ? -7.684 48.527 29.722 1.00 16.41 104 GLN A C 1
ATOM 819 O O . GLN A 1 104 ? -7.284 48.950 28.613 1.00 18.12 104 GLN A O 1
ATOM 825 N N . VAL A 1 105 ? -8.416 47.384 29.851 1.00 17.35 105 VAL A N 1
ATOM 826 C CA . VAL A 1 105 ? -8.854 46.681 28.662 1.00 17.32 105 VAL A CA 1
ATOM 827 C C . VAL A 1 105 ? -9.768 47.508 27.778 1.00 17.21 105 VAL A C 1
ATOM 828 O O . VAL A 1 105 ? -9.618 47.557 26.549 1.00 18.69 105 VAL A O 1
ATOM 832 N N . VAL A 1 106 ? -10.703 48.209 28.421 1.00 17.28 106 VAL A N 1
ATOM 833 C CA . VAL A 1 106 ? -11.629 49.041 27.671 1.00 19.99 106 VAL A CA 1
ATOM 834 C C . VAL A 1 106 ? -10.877 50.188 26.964 1.00 17.83 106 VAL A C 1
ATOM 835 O O . VAL A 1 106 ? -11.108 50.408 25.759 1.00 21.65 106 VAL A O 1
ATOM 839 N N . ILE A 1 107 ? -9.953 50.805 27.677 1.00 17.84 107 ILE A N 1
ATOM 840 C CA . ILE A 1 107 ? -9.206 51.953 27.060 1.00 17.35 107 ILE A CA 1
ATOM 841 C C . ILE A 1 107 ? -8.396 51.419 25.871 1.00 19.26 107 ILE A C 1
ATOM 842 O O . ILE A 1 107 ? -8.360 52.023 24.796 1.00 20.77 107 ILE A O 1
ATOM 847 N N . TYR A 1 108 ? -7.745 50.270 26.045 1.00 19.99 108 TYR A N 1
ATOM 848 C CA . TYR A 1 108 ? -7.031 49.653 24.921 1.00 17.89 108 TYR A CA 1
ATOM 849 C C . TYR A 1 108 ? -7.974 49.508 23.730 1.00 20.15 108 TYR A C 1
ATOM 850 O O . TYR A 1 108 ? -7.686 49.883 22.606 1.00 19.95 108 TYR A O 1
ATOM 859 N N . GLN A 1 109 ? -9.118 48.848 23.942 1.00 19.75 109 GLN A N 1
ATOM 860 C CA . GLN A 1 109 ? -9.965 48.578 22.819 1.00 20.52 109 GLN A CA 1
ATOM 861 C C . GLN A 1 109 ? -10.608 49.811 22.211 1.00 20.16 109 GLN A C 1
ATOM 862 O O . GLN A 1 109 ? -10.898 49.847 21.021 1.00 24.04 109 GLN A O 1
ATOM 868 N N . ASP A 1 110 ? -10.780 50.857 23.004 1.00 21.36 110 ASP A N 1
ATOM 869 C CA . ASP A 1 110 ? -11.382 52.075 22.470 1.00 21.82 110 ASP A CA 1
ATOM 870 C C . ASP A 1 110 ? -10.347 52.990 21.787 1.00 21.82 110 ASP A C 1
ATOM 871 O O . ASP A 1 110 ? -10.748 53.723 20.874 1.00 27.80 110 ASP A O 1
ATOM 876 N N . GLU A 1 111 ? -9.070 52.932 22.227 1.00 20.38 111 GLU A N 1
ATOM 877 C CA . GLU A 1 111 ? -8.106 53.965 21.819 1.00 24.67 111 GLU A CA 1
ATOM 878 C C . GLU A 1 111 ? -6.813 53.488 21.211 1.00 20.88 111 GLU A C 1
ATOM 879 O O . GLU A 1 111 ? -6.132 54.255 20.516 1.00 21.53 111 GLU A O 1
ATOM 885 N N . ALA A 1 112 ? -6.445 52.220 21.397 1.00 20.17 112 ALA A N 1
ATOM 886 C CA . ALA A 1 112 ? -5.046 51.866 21.039 1.00 22.10 112 ALA A CA 1
ATOM 887 C C . ALA A 1 112 ? -4.794 51.918 19.532 1.00 25.56 112 ALA A C 1
ATOM 888 O O . ALA A 1 112 ? -3.719 52.349 19.109 1.00 26.79 112 ALA A O 1
ATOM 890 N N . GLN A 1 113 ? -5.757 51.487 18.714 1.00 22.05 113 GLN A N 1
ATOM 891 C CA . GLN A 1 113 ? -5.551 51.542 17.272 1.00 25.74 113 GLN A CA 1
ATOM 892 C C . GLN A 1 113 ? -5.332 52.975 16.772 1.00 27.56 113 GLN A C 1
ATOM 893 O O . GLN A 1 113 ? -4.447 53.254 15.949 1.00 29.92 113 GLN A O 1
ATOM 899 N N . ARG A 1 114 ? -6.137 53.904 17.266 1.00 21.77 114 ARG A N 1
ATOM 900 C CA . ARG A 1 114 ? -5.944 55.347 16.976 1.00 24.86 114 ARG A CA 1
ATOM 901 C C . ARG A 1 114 ? -4.573 55.864 17.478 1.00 26.00 114 ARG A C 1
ATOM 902 O O . ARG A 1 114 ? -3.832 56.548 16.748 1.00 28.22 114 ARG A O 1
ATOM 910 N N . LEU A 1 115 ? -4.247 55.575 18.722 1.00 21.35 115 LEU A N 1
ATOM 911 C CA . LEU A 1 115 ? -2.996 56.098 19.303 1.00 20.21 115 LEU A CA 1
ATOM 912 C C . LEU A 1 115 ? -1.741 55.499 18.646 1.00 23.45 115 LEU A C 1
ATOM 913 O O . LEU A 1 115 ? -0.653 56.117 18.677 1.00 22.61 115 LEU A O 1
ATOM 918 N N . ALA A 1 116 ? -1.870 54.325 18.015 1.00 20.49 116 ALA A N 1
ATOM 919 C CA . ALA A 1 116 ? -0.681 53.578 17.583 1.00 21.75 116 ALA A CA 1
ATOM 920 C C . ALA A 1 116 ? 0.159 54.258 16.506 1.00 28.17 116 ALA A C 1
ATOM 921 O O . ALA A 1 116 ? 1.321 53.898 16.296 1.00 31.41 116 ALA A O 1
ATOM 923 N N . SER A 1 117 ? -0.409 55.242 15.824 1.00 24.38 117 SER A N 1
ATOM 924 C CA . SER A 1 117 ? 0.337 55.948 14.787 1.00 27.35 117 SER A CA 1
ATOM 925 C C . SER A 1 117 ? 1.247 57.029 15.395 1.00 31.36 117 SER A C 1
ATOM 926 O O . SER A 1 117 ? 2.108 57.557 14.704 1.00 32.03 117 SER A O 1
ATOM 929 N N . GLN A 1 118 ? 1.029 57.375 16.661 1.00 27.88 118 GLN A N 1
ATOM 930 C CA . GLN A 1 118 ? 1.897 58.381 17.353 1.00 23.78 118 GLN A CA 1
ATOM 931 C C . GLN A 1 118 ? 3.193 57.689 17.821 1.00 21.87 118 GLN 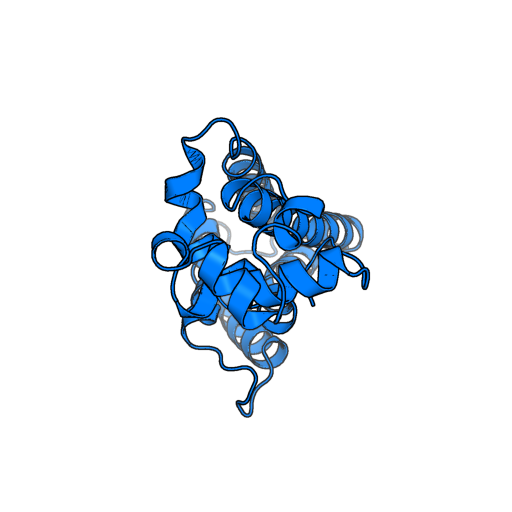A C 1
ATOM 932 O O . GLN A 1 118 ? 3.139 56.564 18.341 1.00 22.92 118 GLN A O 1
ATOM 938 N N . PRO A 1 119 ? 4.342 58.367 17.688 1.00 22.60 119 PRO A N 1
ATOM 939 C CA . PRO A 1 119 ? 5.593 57.750 18.175 1.00 23.95 119 PRO A CA 1
ATOM 940 C C . PRO A 1 119 ? 5.535 57.327 19.654 1.00 24.15 119 PRO A C 1
ATOM 941 O O . PRO A 1 119 ? 6.133 56.301 20.032 1.00 24.31 119 PRO A O 1
ATOM 945 N N . ARG A 1 120 ? 4.874 58.106 20.512 1.00 22.30 120 ARG A N 1
ATOM 946 C CA . ARG A 1 120 ? 4.756 57.740 21.923 1.00 21.24 120 ARG A CA 1
ATOM 947 C C . ARG A 1 120 ? 4.215 56.317 22.076 1.00 23.79 120 ARG A C 1
ATOM 948 O O . ARG A 1 120 ? 4.648 55.629 22.982 1.00 21.96 120 ARG A O 1
ATOM 956 N N . PHE A 1 121 ? 3.331 55.889 21.185 1.00 18.60 121 PHE A N 1
ATOM 957 C CA . PHE A 1 121 ? 2.642 54.569 21.358 1.00 17.63 121 PHE A CA 1
ATOM 958 C C . PHE A 1 121 ? 3.178 53.557 20.354 1.00 20.09 121 PHE A C 1
ATOM 959 O O . PHE A 1 121 ? 2.422 52.626 20.018 1.00 20.87 121 PHE A O 1
ATOM 967 N N . SER A 1 122 ? 4.440 53.646 19.933 1.00 20.02 122 SER A N 1
ATOM 968 C CA . SER A 1 122 ?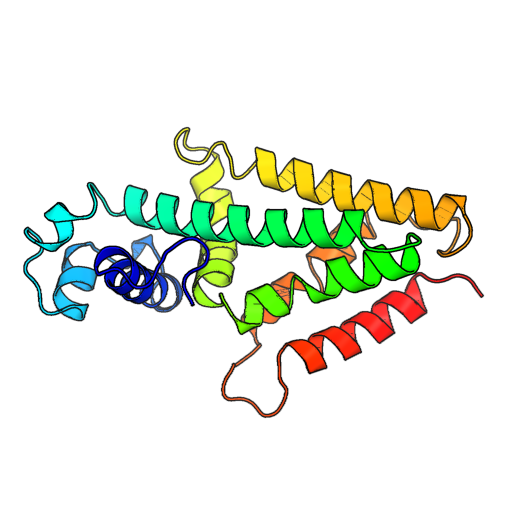 4.994 52.682 18.960 1.00 22.66 122 SER A CA 1
ATOM 969 C C . SER A 1 122 ? 4.986 51.262 19.554 1.00 23.92 122 SER A C 1
ATOM 970 O O . SER A 1 122 ? 5.002 50.258 18.820 1.00 23.50 122 SER A O 1
ATOM 973 N N . TYR A 1 123 ? 4.950 51.154 20.875 1.00 19.10 123 TYR A N 1
ATOM 974 C CA . TYR A 1 123 ? 4.912 49.808 21.489 1.00 22.41 123 TYR A CA 1
ATOM 975 C C . TYR A 1 123 ? 3.596 49.066 21.307 1.00 19.78 123 TYR A C 1
ATOM 976 O O . TYR A 1 123 ? 3.580 47.823 21.448 1.00 20.43 123 TYR A O 1
ATOM 985 N N . ILE A 1 124 ? 2.517 49.744 20.965 1.00 18.45 124 ILE A N 1
ATOM 986 C CA A ILE A 1 124 ? 1.253 49.041 20.748 0.59 17.77 124 ILE A CA 1
ATOM 987 C CA B ILE A 1 124 ? 1.233 49.115 20.659 0.41 17.35 124 ILE A CA 1
ATOM 988 C C . ILE A 1 124 ? 1.402 48.104 19.538 1.00 17.72 124 ILE A C 1
ATOM 989 O O . ILE A 1 124 ? 0.995 46.915 19.640 1.00 19.07 124 ILE A O 1
ATOM 998 N N . GLU A 1 125 ? 2.033 48.538 18.462 1.00 20.36 125 GLU A N 1
ATOM 999 C CA . GLU A 1 125 ? 2.153 47.616 17.342 1.00 21.04 125 GLU A CA 1
ATOM 1000 C C . GLU A 1 125 ? 3.174 46.528 17.683 1.00 21.16 125 GLU A C 1
ATOM 1001 O O . GLU A 1 125 ? 3.025 45.364 17.275 1.00 21.87 125 GLU A O 1
ATOM 1007 N N . ASP A 1 126 ? 4.231 46.883 18.417 1.00 21.17 126 ASP A N 1
ATOM 1008 C CA . ASP A 1 126 ? 5.195 45.843 18.797 1.00 21.31 126 ASP A CA 1
ATOM 1009 C C . ASP A 1 126 ? 4.490 44.716 19.584 1.00 21.32 126 ASP A C 1
ATOM 1010 O O . ASP A 1 126 ? 4.705 43.510 19.305 1.00 22.90 126 ASP A O 1
ATOM 1015 N N . ARG A 1 127 ? 3.687 45.110 20.582 1.00 19.20 127 ARG A N 1
ATOM 1016 C CA . ARG A 1 127 ? 2.991 44.110 21.403 1.00 18.76 127 ARG A CA 1
ATOM 1017 C C . ARG A 1 127 ? 1.982 43.352 20.569 1.00 19.91 127 ARG A C 1
ATOM 1018 O O . ARG A 1 127 ? 1.750 42.117 20.794 1.00 18.56 127 ARG A O 1
ATOM 1026 N N . ASN A 1 128 ? 1.320 44.038 19.641 1.00 17.76 128 ASN A N 1
ATOM 1027 C CA . ASN A 1 128 ? 0.317 43.357 18.765 1.00 19.15 128 ASN A CA 1
ATOM 1028 C C . ASN A 1 128 ? 0.990 42.209 17.984 1.00 20.81 128 ASN A C 1
ATOM 1029 O O . ASN A 1 128 ? 0.531 41.068 18.012 1.00 20.25 128 ASN A O 1
ATOM 1034 N N . LYS A 1 129 ? 2.140 42.496 17.400 1.00 19.83 129 LYS A N 1
ATOM 1035 C CA . LYS A 1 129 ? 2.866 41.491 16.631 1.00 20.70 129 LYS A CA 1
ATOM 1036 C C . LYS A 1 129 ? 3.315 40.371 17.536 1.00 23.50 129 LYS A C 1
ATOM 1037 O O . LYS A 1 129 ? 3.277 39.195 17.152 1.00 22.31 129 LYS A O 1
ATOM 1043 N N . GLN A 1 130 ? 3.720 40.751 18.741 1.00 19.97 130 GLN A N 1
ATOM 1044 C CA . GLN A 1 130 ? 4.280 39.757 19.659 1.00 19.23 130 GLN A CA 1
ATOM 1045 C C . GLN A 1 130 ? 3.198 38.785 20.077 1.00 19.90 130 GLN A C 1
ATOM 1046 O O . GLN A 1 130 ? 3.440 37.545 20.038 1.00 21.09 130 GLN A O 1
ATOM 1052 N N . GLN A 1 131 ? 2.027 39.274 20.445 1.00 18.64 131 GLN A N 1
ATOM 1053 C CA . GLN A 1 131 ? 0.994 38.279 20.891 1.00 18.15 131 GLN A CA 1
ATOM 1054 C C . GLN A 1 131 ? 0.441 37.502 19.713 1.00 18.99 131 GLN A C 1
ATOM 1055 O O . GLN A 1 131 ? 0.066 36.317 19.892 1.00 18.26 131 GLN A O 1
ATOM 1061 N N . ARG A 1 132 ? 0.424 38.079 18.522 1.00 18.12 132 ARG A N 1
ATOM 1062 C CA . ARG A 1 132 ? -0.006 37.310 17.349 1.00 19.87 132 ARG A CA 1
ATOM 1063 C C . ARG A 1 132 ? 0.964 36.147 17.104 1.00 20.17 132 ARG A C 1
ATOM 1064 O O . ARG A 1 132 ? 0.528 34.977 16.854 1.00 20.58 132 ARG A O 1
ATOM 1072 N N . LYS A 1 133 ? 2.246 36.427 17.235 1.00 20.05 133 LYS A N 1
ATOM 1073 C CA . LYS A 1 133 ? 3.258 35.353 16.974 1.00 19.64 133 LYS A CA 1
ATOM 1074 C C . LYS A 1 133 ? 3.123 34.301 18.042 1.00 22.70 133 LYS A C 1
ATOM 1075 O O . LYS A 1 133 ? 3.234 33.063 17.773 1.00 21.52 133 LYS A O 1
ATOM 1081 N N . MET A 1 134 ? 2.832 34.740 19.253 1.00 20.19 134 MET A N 1
ATOM 1082 C CA . MET A 1 134 ? 2.632 33.796 20.368 1.00 21.15 134 MET A CA 1
ATOM 1083 C C . MET A 1 134 ? 1.499 32.830 20.061 1.00 20.43 134 MET A C 1
ATOM 1084 O O . MET A 1 134 ? 1.635 31.570 20.232 1.00 19.34 134 MET A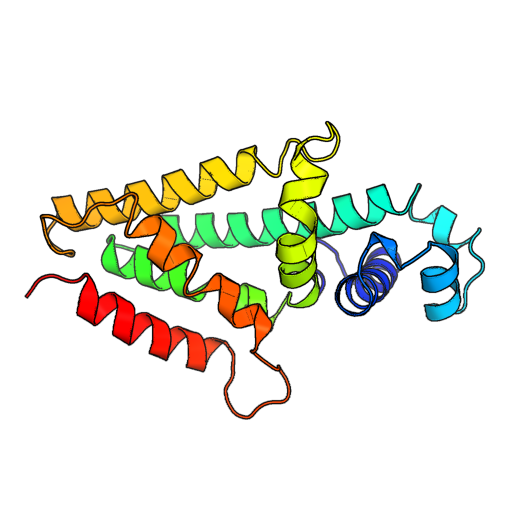 O 1
ATOM 1089 N N . TRP A 1 135 ? 0.376 33.349 19.592 1.00 18.40 135 TRP A N 1
ATOM 1090 C CA . TRP A 1 135 ? -0.805 32.543 19.290 1.00 18.27 135 TRP A CA 1
ATOM 1091 C C . TRP A 1 135 ? -0.519 31.633 18.074 1.00 18.57 135 TRP A C 1
ATOM 1092 O O . TRP A 1 135 ? -0.918 30.458 18.091 1.00 18.51 135 TRP A O 1
ATOM 1103 N N . VAL A 1 136 ? 0.100 32.167 17.037 1.00 18.08 136 VAL A N 1
ATOM 1104 C CA . VAL A 1 136 ? 0.354 31.389 15.827 1.00 20.41 136 VAL A CA 1
ATOM 1105 C C . VAL A 1 136 ? 1.317 30.241 16.227 1.00 19.43 136 VAL A C 1
ATOM 1106 O O . VAL A 1 136 ? 1.151 29.052 15.795 1.00 19.84 136 VAL A O 1
ATOM 1110 N N . ASP A 1 137 ? 2.280 30.532 17.065 1.00 18.12 137 ASP A N 1
ATOM 1111 C CA . ASP A 1 137 ? 3.246 29.476 17.431 1.00 18.63 137 ASP A CA 1
ATOM 1112 C C . ASP A 1 137 ? 2.590 28.374 18.227 1.00 19.07 137 ASP A C 1
ATOM 1113 O O . ASP A 1 137 ? 2.886 27.166 17.983 1.00 20.22 137 ASP A O 1
ATOM 1118 N N . VAL A 1 138 ? 1.705 28.704 19.176 1.00 19.48 138 VAL A N 1
ATOM 1119 C CA . VAL A 1 138 ? 1.089 27.635 19.965 1.00 21.24 138 VAL A CA 1
ATOM 1120 C C . VAL A 1 138 ? 0.118 26.850 19.095 1.00 19.87 138 VAL A C 1
ATOM 1121 O O . VAL A 1 138 ? 0.034 25.607 19.227 1.00 16.96 138 VAL A O 1
ATOM 1125 N N . LEU A 1 139 ? -0.629 27.499 18.198 1.00 17.16 139 LEU A N 1
ATOM 1126 C CA . LEU A 1 139 ? -1.543 26.776 17.265 1.00 16.94 139 LEU A CA 1
ATOM 1127 C C . LEU A 1 139 ? -0.725 25.864 16.331 1.00 18.32 139 LEU A C 1
ATOM 1128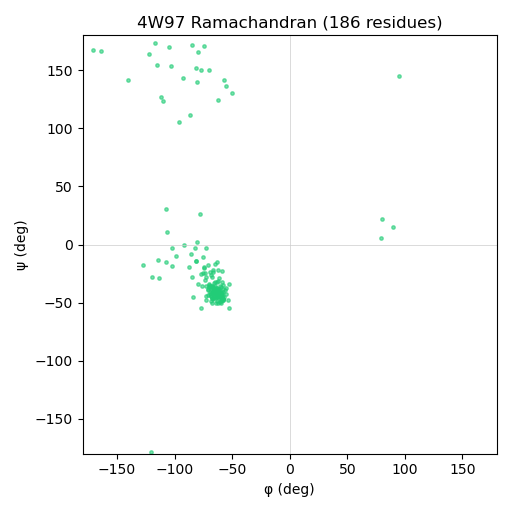 O O . LEU A 1 139 ? -1.102 24.666 16.158 1.00 17.99 139 LEU A O 1
ATOM 1133 N N . ASN A 1 140 ? 0.371 26.379 15.770 1.00 17.82 140 ASN A N 1
ATOM 1134 C CA . ASN A 1 140 ? 1.192 25.534 14.885 1.00 17.59 140 ASN A CA 1
ATOM 1135 C C . ASN A 1 140 ? 1.733 24.312 15.640 1.00 22.88 140 ASN A C 1
ATOM 1136 O O . ASN A 1 140 ? 1.705 23.213 15.110 1.00 20.03 140 ASN A O 1
ATOM 1141 N N . GLN A 1 141 ? 2.246 24.526 16.854 1.00 21.39 141 GLN A N 1
ATOM 1142 C CA . GLN A 1 141 ? 2.826 23.398 17.582 1.00 19.77 141 GLN A CA 1
ATOM 1143 C C . GLN A 1 141 ? 1.746 22.400 17.923 1.00 19.16 141 GLN A C 1
ATOM 1144 O O . GLN A 1 141 ? 1.985 21.164 17.899 1.00 19.43 141 GLN A O 1
ATOM 1150 N N . GLY A 1 142 ? 0.550 22.866 18.274 1.00 17.51 142 GLY A N 1
ATOM 1151 C CA . GLY A 1 142 ? -0.558 21.955 18.599 1.00 16.89 142 GLY A CA 1
ATOM 1152 C C . GLY A 1 142 ? -1.014 21.201 17.387 1.00 19.92 142 GLY A C 1
ATOM 1153 O O . GLY A 1 142 ? -1.362 20.000 17.551 1.00 19.69 142 GLY A O 1
ATOM 1154 N N . ILE A 1 143 ? -1.000 21.818 16.206 1.00 17.18 143 ILE A N 1
ATOM 1155 C CA . ILE A 1 143 ? -1.312 21.065 14.983 1.00 16.24 143 ILE A CA 1
ATOM 1156 C C . ILE A 1 143 ? -0.202 20.060 14.708 1.00 19.39 143 ILE A C 1
ATOM 1157 O O . ILE A 1 143 ? -0.528 18.877 14.394 1.00 19.36 143 ILE A O 1
ATOM 1162 N N . GLU A 1 144 ? 1.057 20.493 14.842 1.00 20.17 144 GLU A N 1
ATOM 1163 C CA . GLU A 1 144 ? 2.193 19.625 14.482 1.00 21.13 144 GLU A CA 1
ATOM 1164 C C . GLU A 1 144 ? 2.183 18.376 15.379 1.00 21.18 144 GLU A C 1
ATOM 1165 O O . GLU A 1 144 ? 2.490 17.255 14.929 1.00 21.91 144 GLU A O 1
ATOM 1171 N N . GLU A 1 145 ? 1.831 18.537 16.657 1.00 19.13 145 GLU A N 1
ATOM 1172 C CA . GLU A 1 145 ? 1.871 17.381 17.602 1.00 22.24 145 GLU A CA 1
ATOM 1173 C C . GLU A 1 145 ? 0.542 16.615 17.714 1.00 21.55 145 GLU A C 1
ATOM 1174 O O . GLU A 1 145 ? 0.509 15.555 18.381 1.00 20.45 145 GLU A O 1
ATOM 1180 N N . GLY A 1 146 ? -0.490 17.053 16.993 1.00 18.73 146 GLY A N 1
ATOM 1181 C CA . GLY A 1 146 ? -1.747 16.326 16.917 1.00 17.30 146 GLY A CA 1
ATOM 1182 C C . GLY A 1 146 ? -2.767 16.685 17.980 1.00 19.35 146 GLY A C 1
ATOM 1183 O O . GLY A 1 146 ? -3.789 15.965 18.083 1.00 19.60 146 GLY A O 1
ATOM 1184 N N . TYR A 1 147 ? -2.560 17.824 18.687 1.00 17.48 147 TYR A N 1
ATOM 1185 C CA . TYR A 1 147 ? -3.600 18.233 19.650 1.00 23.77 147 TYR A CA 1
ATOM 1186 C C . TYR A 1 147 ? -4.764 18.908 18.949 1.00 21.20 147 TYR A C 1
ATOM 1187 O O . TYR A 1 147 ? -5.900 18.785 19.365 1.00 18.79 147 TYR A O 1
ATOM 1196 N N . PHE A 1 148 ? -4.476 19.641 17.885 1.00 17.73 148 PHE A N 1
ATOM 1197 C CA . PHE A 1 148 ? -5.494 20.425 17.192 1.00 14.46 148 PHE A CA 1
ATOM 1198 C C . PHE A 1 148 ? -5.697 19.907 15.796 1.00 20.02 148 PHE A C 1
ATOM 1199 O O . PHE A 1 148 ? -4.800 19.215 15.226 1.00 23.53 148 PHE A O 1
ATOM 1207 N N . ARG A 1 149 ? -6.896 20.151 15.264 1.00 18.23 149 ARG A N 1
ATOM 1208 C CA . ARG A 1 149 ? -7.264 19.651 13.920 1.00 22.19 149 ARG A CA 1
ATOM 1209 C C . ARG A 1 149 ? -6.309 20.076 12.831 1.00 21.31 149 ARG A C 1
ATOM 1210 O O . ARG A 1 149 ? -5.788 21.159 12.832 1.00 21.52 149 ARG A O 1
ATOM 1218 N N . PRO A 1 150 ? -5.945 19.137 11.943 1.00 21.00 150 PRO A N 1
ATOM 1219 C CA . PRO A 1 150 ? -4.786 19.385 11.101 1.00 23.23 150 PRO A CA 1
ATOM 1220 C C . PRO A 1 150 ? -4.916 20.483 10.030 1.00 26.24 150 PRO A C 1
ATOM 1221 O O . PRO A 1 150 ? -3.878 21.047 9.615 1.00 28.26 150 PRO A O 1
ATOM 1225 N N . ASP A 1 151 ? -6.129 20.819 9.593 1.00 21.49 151 ASP A N 1
ATOM 1226 C CA . ASP A 1 151 ? -6.246 21.727 8.456 1.00 23.09 151 ASP A CA 1
ATOM 1227 C C . ASP A 1 151 ? -6.701 23.102 8.874 1.00 24.51 151 ASP A C 1
ATOM 1228 O O . ASP A 1 151 ? -7.017 23.949 7.986 1.00 29.01 151 ASP A O 1
ATOM 1233 N N . LEU A 1 152 ? -6.701 23.346 10.195 1.00 20.65 152 LEU A N 1
ATOM 1234 C CA . LEU A 1 152 ? -7.126 24.690 10.681 1.00 19.92 152 LEU A CA 1
ATOM 1235 C C . LEU A 1 152 ? -6.262 25.741 10.043 1.00 25.12 152 LEU A C 1
ATOM 1236 O O . LEU A 1 152 ? -5.052 25.520 9.859 1.00 25.10 152 LEU A O 1
ATOM 1241 N N . ASP A 1 153 ? -6.874 26.877 9.690 1.00 22.34 153 ASP A N 1
ATOM 1242 C CA . ASP A 1 153 ? -6.121 28.024 9.176 1.00 25.79 153 ASP A CA 1
ATOM 1243 C C . ASP A 1 153 ? -5.690 28.797 10.405 1.00 25.63 153 ASP A C 1
ATOM 1244 O O . ASP A 1 153 ? -6.522 29.359 11.107 1.00 20.55 153 ASP A O 1
ATOM 1249 N N . VAL A 1 154 ? -4.393 28.805 10.689 1.00 22.44 154 VAL A N 1
ATOM 1250 C CA A VAL A 1 154 ? -3.879 29.316 11.924 0.40 20.49 154 VAL A CA 1
ATOM 1251 C CA B VAL A 1 154 ? -3.962 29.312 11.980 0.60 20.20 154 VAL A CA 1
ATOM 1252 C C . VAL A 1 154 ? -4.177 30.820 12.096 1.00 19.98 154 VAL A C 1
ATOM 1253 O O . VAL A 1 154 ? -4.465 31.258 13.202 1.00 20.90 154 VAL A O 1
ATOM 1260 N N . ASP A 1 155 ? -4.035 31.589 11.023 1.00 23.99 155 ASP A N 1
ATOM 1261 C CA . ASP A 1 155 ? -4.309 33.041 11.140 1.00 22.83 155 ASP A CA 1
ATOM 1262 C C . ASP A 1 155 ? -5.771 33.240 11.498 1.00 22.64 155 ASP A C 1
ATOM 1263 O O . ASP A 1 155 ? -6.109 34.104 12.324 1.00 21.81 155 ASP A O 1
ATOM 1268 N N . LEU A 1 156 ? -6.655 32.489 10.831 1.00 22.71 156 LEU A N 1
ATOM 1269 C CA A LEU A 1 156 ? -8.105 32.604 11.112 0.55 22.66 156 LEU A CA 1
ATOM 1270 C CA B LEU A 1 156 ? -8.067 32.657 11.098 0.45 23.32 156 LEU A CA 1
ATOM 1271 C C . LEU A 1 156 ? -8.422 32.225 12.531 1.00 22.96 156 LEU A C 1
ATOM 1272 O O . LEU A 1 156 ? -9.207 32.886 13.199 1.00 19.75 156 LEU A O 1
ATOM 1281 N N . VAL A 1 157 ? -7.858 31.120 13.010 1.00 17.77 157 VAL A N 1
ATOM 1282 C CA . VAL A 1 157 ? -8.119 30.722 14.369 1.00 18.55 157 VAL A CA 1
ATOM 1283 C C . VAL A 1 157 ? -7.533 31.716 15.378 1.00 16.54 157 VAL A C 1
ATOM 1284 O O . VAL A 1 157 ? -8.158 31.999 16.401 1.00 16.99 157 VAL A O 1
ATOM 1288 N N . TYR A 1 158 ? -6.314 32.253 15.091 1.00 17.90 158 TYR A N 1
ATOM 1289 C CA . TYR A 1 158 ? -5.835 33.317 15.926 1.00 17.68 158 TYR A CA 1
ATOM 1290 C C . TYR A 1 158 ? -6.850 34.476 16.031 1.00 17.14 158 TYR A C 1
ATOM 1291 O O . TYR A 1 158 ? -7.133 34.926 17.153 1.00 18.22 158 TYR A O 1
ATOM 1300 N N . ARG A 1 159 ? -7.383 34.911 14.904 1.00 17.74 159 ARG A N 1
ATOM 1301 C CA . ARG A 1 159 ? -8.281 36.103 14.994 1.00 21.39 159 ARG A CA 1
ATOM 1302 C C . ARG A 1 159 ? -9.591 35.700 15.696 1.00 19.29 159 ARG A C 1
ATOM 1303 O O . ARG A 1 159 ? -10.144 36.475 16.488 1.00 19.90 159 ARG A O 1
ATOM 1311 N N . PHE A 1 160 ? -10.030 34.463 15.458 1.00 17.13 160 PHE A N 1
ATOM 1312 C CA . PHE A 1 160 ? -11.219 33.979 16.128 1.00 17.43 160 PHE A CA 1
ATOM 1313 C C . PHE A 1 160 ? -10.981 34.017 17.650 1.00 16.86 160 PHE A C 1
ATOM 1314 O O . PHE A 1 160 ? -11.869 34.444 18.410 1.00 18.79 160 PHE A O 1
ATOM 1322 N N . ILE A 1 161 ? -9.863 33.451 18.113 1.00 15.73 161 ILE A N 1
ATOM 1323 C CA . ILE A 1 161 ? -9.586 33.422 19.533 1.00 16.73 161 ILE A CA 1
ATOM 1324 C C . ILE A 1 161 ? -9.424 34.839 20.143 1.00 18.09 161 ILE A C 1
ATOM 1325 O O . ILE A 1 161 ? -9.986 35.127 21.173 1.00 20.15 161 ILE A O 1
ATOM 1330 N N . ARG A 1 162 ? -8.689 35.653 19.435 1.00 19.53 162 ARG A N 1
ATOM 1331 C CA . ARG A 1 162 ? -8.455 37.025 19.914 1.00 19.74 162 ARG A CA 1
ATOM 1332 C C . ARG A 1 162 ? -9.770 37.738 20.040 1.00 17.18 162 ARG A C 1
ATOM 1333 O O . ARG A 1 162 ? -10.032 38.390 21.093 1.00 20.07 162 ARG A O 1
ATOM 1341 N N . ASP A 1 163 ? -10.612 37.632 19.025 1.00 18.90 163 ASP A N 1
ATOM 1342 C CA . ASP A 1 163 ? -11.827 38.424 19.056 1.00 21.36 163 ASP A CA 1
ATOM 1343 C C . ASP A 1 163 ? -12.790 37.870 20.074 1.00 23.13 163 ASP A C 1
ATOM 1344 O O . ASP A 1 163 ? -13.360 38.683 20.841 1.00 26.48 163 ASP A O 1
ATOM 1349 N N . THR A 1 164 ? -12.964 36.556 20.102 1.00 25.52 164 THR A N 1
ATOM 1350 C CA A THR A 1 164 ? -13.962 35.872 20.962 0.54 30.07 164 THR A CA 1
ATOM 1351 C CA B THR A 1 164 ? -14.095 36.073 20.900 0.46 29.17 164 THR A CA 1
ATOM 1352 C C . THR A 1 164 ? -13.815 36.313 22.381 1.00 29.70 164 THR A C 1
ATOM 1353 O O . THR A 1 164 ? -14.755 36.784 23.073 1.00 29.51 164 THR A O 1
ATOM 1360 N N . THR A 1 165 ? -12.581 36.147 22.820 1.00 21.31 165 THR A N 1
ATOM 1361 C CA . THR A 1 165 ? -12.322 36.356 24.216 1.00 23.21 165 THR A CA 1
ATOM 1362 C C . THR A 1 165 ? -12.258 37.849 24.600 1.00 22.07 165 THR A C 1
ATOM 1363 O O . THR A 1 165 ? -13.027 38.269 25.504 1.00 24.17 165 THR A O 1
ATOM 1367 N N . TRP A 1 166 ? -11.406 38.597 23.925 1.00 17.15 166 TRP A N 1
ATOM 1368 C CA . TRP A 1 166 ? -11.297 39.991 24.363 1.00 15.44 166 TRP A CA 1
ATOM 1369 C C . TRP A 1 166 ? -12.586 40.799 24.216 1.00 19.50 166 TRP A C 1
ATOM 1370 O O . TRP A 1 166 ? -12.820 41.753 25.017 1.00 19.59 166 TRP A O 1
ATOM 1381 N N . VAL A 1 167 ? -13.429 40.523 23.225 1.00 20.74 167 VAL A N 1
ATOM 1382 C CA . VAL A 1 167 ? -14.561 41.468 23.044 1.00 21.28 167 VAL A CA 1
ATOM 1383 C C . VAL A 1 167 ? -15.631 41.239 24.140 1.00 23.08 167 VAL A C 1
ATOM 1384 O O . VAL A 1 167 ? -16.555 42.044 24.278 1.00 21.65 167 VAL A O 1
ATOM 1388 N N . SER A 1 168 ? -15.522 40.152 24.919 1.00 19.63 168 SER A N 1
ATOM 1389 C CA . SER A 1 168 ? -16.500 39.960 26.004 1.00 19.38 168 SER A CA 1
ATOM 1390 C C . SER A 1 168 ? -16.409 41.084 27.053 1.00 21.60 168 SER A C 1
ATOM 1391 O O . SER A 1 168 ? -17.379 41.290 27.773 1.00 23.09 168 SER A O 1
ATOM 1394 N N . VAL A 1 169 ? -15.315 41.877 27.048 1.00 20.61 169 VAL A N 1
ATOM 1395 C CA . VAL A 1 169 ? -15.239 43.065 27.922 1.00 19.41 169 VAL A CA 1
ATOM 1396 C C . VAL A 1 169 ? -16.397 44.053 27.612 1.00 20.41 169 VAL A C 1
ATOM 1397 O O . VAL A 1 169 ? -16.789 44.843 28.481 1.00 25.25 169 VAL A O 1
ATOM 1401 N N . ARG A 1 170 ? -16.972 43.982 26.403 1.00 21.03 170 ARG A N 1
ATOM 1402 C CA . ARG A 1 170 ? -18.026 44.947 26.060 1.00 21.68 170 ARG A CA 1
ATOM 1403 C C . ARG A 1 170 ? -19.339 44.651 26.744 1.00 23.65 170 ARG A C 1
ATOM 1404 O O . ARG A 1 170 ? -20.132 45.571 26.877 1.00 33.39 170 ARG A O 1
ATOM 1412 N N . TRP A 1 171 ? -19.554 43.436 27.229 1.00 23.96 171 TRP A N 1
ATOM 1413 C CA . TRP A 1 171 ? -20.822 43.103 27.883 1.00 30.53 171 TRP A CA 1
ATOM 1414 C C . TRP A 1 171 ? -20.623 42.670 29.339 1.00 32.47 171 TRP A C 1
ATOM 1415 O O . TRP A 1 171 ? -21.566 42.791 30.126 1.00 32.03 171 TRP A O 1
ATOM 1426 N N . TYR A 1 172 ? -19.449 42.110 29.665 1.00 29.28 172 TYR A N 1
ATOM 1427 C CA . TYR A 1 172 ? -19.211 41.561 31.001 1.00 28.03 172 TYR A CA 1
ATOM 1428 C C . TYR A 1 172 ? -19.315 42.660 32.055 1.00 33.81 172 TYR A C 1
ATOM 1429 O O . TYR A 1 172 ? -18.629 43.664 31.961 1.00 34.28 172 TYR A O 1
ATOM 1438 N N . ARG A 1 173 ? -20.182 42.444 33.040 1.00 30.47 173 ARG A N 1
ATOM 1439 C CA . ARG A 1 173 ? -20.333 43.335 34.199 1.00 38.90 173 ARG A CA 1
ATOM 1440 C C . ARG A 1 173 ? -19.817 42.664 35.478 1.00 37.05 173 ARG A C 1
ATOM 1441 O O . ARG A 1 173 ? -20.262 41.582 35.834 1.00 37.65 173 ARG A O 1
ATOM 1449 N N . PRO A 1 174 ? -18.853 43.309 36.169 1.00 42.44 174 PRO A N 1
ATOM 1450 C CA . PRO A 1 174 ? -18.292 42.700 37.384 1.00 49.61 174 PRO A CA 1
ATOM 1451 C C . PRO A 1 174 ? -19.355 42.491 38.467 1.00 51.33 174 PRO A C 1
ATOM 1452 O O . PRO A 1 174 ? -19.241 41.558 39.238 1.00 51.05 174 PRO A O 1
ATOM 1456 N N . GLY A 1 175 ? -20.394 43.318 38.505 1.00 53.34 175 GLY A N 1
ATOM 1457 C CA . GLY A 1 175 ? -21.476 43.096 39.452 1.00 54.49 175 GLY A CA 1
ATOM 1458 C C . GLY A 1 175 ? -22.429 41.933 39.169 1.00 51.22 175 GLY A C 1
ATOM 1459 O O . GLY A 1 175 ? -23.329 41.658 39.967 1.00 55.55 175 GLY A O 1
ATOM 1460 N N . GLY A 1 176 ? -22.238 41.245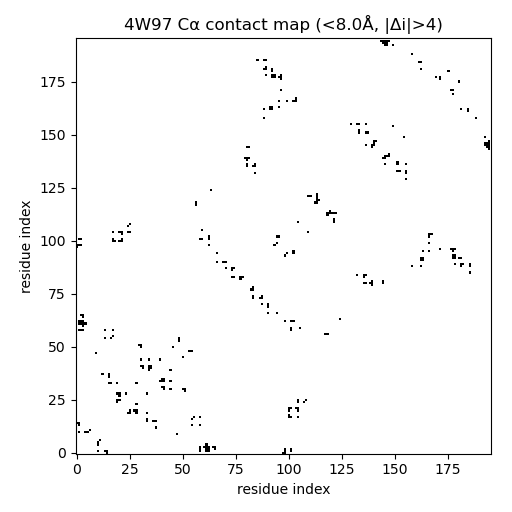 38.046 1.00 46.25 176 GLY A N 1
ATOM 1461 C CA . GLY A 1 176 ? -23.159 40.213 37.616 1.00 45.39 176 GLY A CA 1
ATOM 1462 C C . GLY A 1 176 ? -22.849 38.882 38.271 1.00 45.12 176 GLY A C 1
ATOM 1463 O O . GLY A 1 176 ? -21.818 38.722 38.929 1.00 47.77 176 GLY A O 1
ATOM 1464 N N . PRO A 1 177 ? -23.738 37.909 38.081 1.00 45.25 177 PRO A N 1
ATOM 1465 C CA . PRO A 1 177 ? -23.666 36.614 38.760 1.00 53.11 177 PRO A CA 1
ATOM 1466 C C . PRO A 1 177 ? -22.428 35.783 38.413 1.00 44.34 177 PRO A C 1
ATOM 1467 O O . PRO A 1 177 ? -21.910 35.125 39.312 1.00 49.12 177 PRO A O 1
ATOM 1471 N N . LEU A 1 178 ? -21.972 35.808 37.165 1.00 32.59 178 LEU A N 1
ATOM 1472 C CA . LEU A 1 178 ? -20.848 34.962 36.739 1.00 29.64 178 LEU A CA 1
ATOM 1473 C C . LEU A 1 178 ? -19.582 35.771 36.895 1.00 37.37 178 LEU A C 1
ATOM 1474 O O . LEU A 1 178 ? -19.609 36.952 36.652 1.00 31.12 178 LEU A O 1
ATOM 1479 N N . THR A 1 179 ? -18.490 35.137 37.305 1.00 29.45 179 THR A N 1
ATOM 1480 C CA . THR A 1 179 ? -17.192 35.792 37.253 1.00 29.17 179 THR A CA 1
ATOM 1481 C C . THR A 1 179 ? -16.654 35.718 35.823 1.00 26.02 179 THR A C 1
ATOM 1482 O O . THR A 1 179 ? -17.098 34.927 34.958 1.00 24.32 179 THR A O 1
ATOM 1486 N N . ALA A 1 180 ? -15.627 36.531 35.573 1.00 25.81 180 ALA A N 1
ATOM 1487 C CA . ALA A 1 180 ? -15.046 36.472 34.259 1.00 23.52 180 ALA A CA 1
ATOM 1488 C C . ALA A 1 180 ? -14.400 35.119 34.024 1.00 22.84 180 ALA A C 1
ATOM 1489 O O . ALA A 1 180 ? -14.373 34.666 32.902 1.00 20.89 180 ALA A O 1
ATOM 1491 N N . GLN A 1 181 ? -13.860 34.513 35.081 1.00 24.50 181 GLN A N 1
ATOM 1492 C CA . GLN A 1 181 ? -13.237 33.185 34.945 1.00 24.22 181 GLN A CA 1
ATOM 1493 C C . GLN A 1 181 ? -14.281 32.143 34.497 1.00 23.12 181 GLN A C 1
ATOM 1494 O O . GLN A 1 181 ? -14.016 31.287 33.653 1.00 21.93 181 GLN A O 1
ATOM 1500 N N . GLN A 1 182 ? -15.474 32.237 35.078 1.00 24.27 182 GLN A N 1
ATOM 1501 C CA . GLN A 1 182 ? -16.511 31.253 34.693 1.00 23.93 182 GLN A CA 1
ATOM 1502 C C . GLN A 1 182 ? -16.884 31.461 33.246 1.00 23.70 182 GLN A C 1
ATOM 1503 O O . GLN A 1 182 ? -17.061 30.527 32.449 1.00 22.64 182 GLN A O 1
ATOM 1509 N N . VAL A 1 183 ? -17.032 32.726 32.823 1.00 20.60 183 VAL A N 1
ATOM 1510 C CA . VAL A 1 183 ? -17.337 32.983 31.422 1.00 20.65 183 VAL A CA 1
ATOM 1511 C C . VAL A 1 183 ? -16.206 32.430 30.498 1.00 19.58 183 VAL A C 1
ATOM 1512 O O . VAL A 1 183 ? -16.495 31.728 29.497 1.00 19.99 183 VAL A O 1
ATOM 1516 N N . GLY A 1 184 ? -14.961 32.668 30.907 1.00 19.83 184 GLY A N 1
ATOM 1517 C CA . GLY A 1 184 ? -13.807 32.249 30.127 1.00 18.53 184 GLY A CA 1
ATOM 1518 C C . GLY A 1 184 ? -13.799 30.729 30.006 1.00 19.77 184 GLY A C 1
ATOM 1519 O O . GLY A 1 184 ? -13.526 30.188 28.923 1.00 18.91 184 GLY A O 1
ATOM 1520 N N . GLN A 1 185 ? -14.092 30.085 31.113 1.00 18.31 185 GLN A N 1
ATOM 1521 C CA . GLN A 1 185 ? -14.058 28.595 31.092 1.00 20.04 185 GLN A CA 1
ATOM 1522 C C . GLN A 1 185 ? -15.073 28.096 30.069 1.00 24.01 185 GLN A C 1
ATOM 1523 O O . GLN A 1 185 ? -14.836 27.072 29.393 1.00 21.69 185 GLN A O 1
ATOM 1529 N N . GLN A 1 186 ? -16.253 28.693 30.030 1.00 20.03 186 GLN A N 1
ATOM 1530 C CA . GLN A 1 186 ? -17.273 28.216 29.095 1.00 20.64 186 GLN A CA 1
ATOM 1531 C C . GLN A 1 186 ? -16.909 28.551 27.659 1.00 19.02 186 GLN A C 1
ATOM 1532 O O . GLN A 1 186 ? -17.205 27.756 26.746 1.00 19.61 186 GLN A O 1
ATOM 1538 N N . TYR A 1 187 ? -16.350 29.744 27.415 1.00 15.55 187 TYR A N 1
ATOM 1539 C CA . TYR A 1 187 ? -15.896 30.099 26.065 1.00 16.33 187 TYR A CA 1
ATOM 1540 C C . TYR A 1 187 ? -14.802 29.120 25.641 1.00 18.53 187 TYR A C 1
ATOM 1541 O O . TYR A 1 187 ? -14.770 28.683 24.477 1.00 17.33 187 TYR A O 1
ATOM 1550 N N . LEU A 1 188 ? -13.937 28.777 26.591 1.00 19.42 188 LEU A N 1
ATOM 1551 C CA . LEU A 1 188 ? -12.822 27.876 26.285 1.00 19.16 188 LEU A CA 1
ATOM 1552 C C . LEU A 1 188 ? -13.342 26.499 25.886 1.00 19.99 188 LEU A C 1
ATOM 1553 O O . LEU A 1 188 ? -12.776 25.821 24.959 1.00 19.87 188 LEU A O 1
ATOM 1558 N N . ALA A 1 189 ? -14.370 26.026 26.594 1.00 16.87 189 ALA A N 1
ATOM 1559 C CA . ALA A 1 189 ? -14.890 24.675 26.314 1.00 18.03 189 ALA A CA 1
ATOM 1560 C C . ALA A 1 189 ? -15.385 24.624 24.861 1.00 20.49 189 ALA A C 1
ATOM 1561 O O . ALA A 1 189 ? -15.259 23.627 24.149 1.00 20.84 189 ALA A O 1
ATOM 1563 N N . ILE A 1 190 ? -15.950 25.726 24.417 1.00 17.53 190 ILE A N 1
ATOM 1564 C CA . ILE A 1 190 ? -16.475 25.760 23.065 1.00 16.11 190 ILE A CA 1
ATOM 1565 C C . ILE A 1 190 ? -15.325 25.799 22.073 1.00 17.67 190 ILE A C 1
ATOM 1566 O O . ILE A 1 190 ? -15.325 25.036 21.074 1.00 17.50 190 ILE A O 1
ATOM 1571 N N . VAL A 1 191 ? -14.359 26.686 22.311 1.00 15.64 191 VAL A N 1
ATOM 1572 C CA . VAL A 1 191 ? -13.215 26.779 21.402 1.00 16.68 191 VAL A CA 1
ATOM 1573 C C . VAL A 1 191 ? -12.494 25.442 21.354 1.00 17.70 191 VAL A C 1
ATOM 1574 O O . VAL A 1 191 ? -12.174 24.982 20.243 1.00 17.50 191 VAL A O 1
ATOM 1578 N N . LEU A 1 192 ? -12.275 24.807 22.511 1.00 16.87 192 LEU A N 1
ATOM 1579 C CA . LEU A 1 192 ? -11.572 23.506 22.479 1.00 19.93 192 LEU A CA 1
ATOM 1580 C C . LEU A 1 192 ? -12.375 22.438 21.751 1.00 22.01 192 LEU A C 1
ATOM 1581 O O . LEU A 1 192 ? -11.801 21.603 21.032 1.00 22.29 192 LEU A O 1
ATOM 1586 N N . GLY A 1 193 ? -13.691 22.382 21.924 1.00 18.79 193 GLY A N 1
ATOM 1587 C CA . GLY A 1 193 ? -14.489 21.402 21.209 1.00 24.65 193 GLY A CA 1
ATOM 1588 C C . GLY A 1 193 ? -14.268 21.618 19.703 1.00 21.22 193 GLY A C 1
ATOM 1589 O O . GLY A 1 193 ? -14.264 20.642 18.892 1.00 24.34 193 GLY A O 1
ATOM 1590 N N . GLY A 1 194 ? -14.095 22.899 19.348 1.00 18.88 194 GLY A N 1
ATOM 1591 C CA . GLY A 1 194 ? -14.023 23.209 17.946 1.00 19.32 194 GLY A CA 1
ATOM 1592 C C . GLY A 1 194 ? -12.642 23.125 17.306 1.00 17.45 194 GLY A C 1
ATOM 1593 O O . GLY A 1 194 ? -12.560 23.048 16.068 1.00 24.46 194 GLY A O 1
ATOM 1594 N N . ILE A 1 195 ? -11.565 23.161 18.067 1.00 16.39 195 ILE A N 1
ATOM 1595 C CA . ILE A 1 195 ? -10.242 23.079 17.445 1.00 15.58 195 ILE A CA 1
ATOM 1596 C C . ILE A 1 195 ? -9.467 21.802 17.815 1.00 17.86 195 ILE A C 1
ATOM 1597 O O . ILE A 1 195 ? -8.465 21.545 17.184 1.00 19.09 195 ILE A O 1
ATOM 1602 N N . THR A 1 196 ? -9.886 21.033 18.832 1.00 17.43 196 THR A N 1
ATOM 1603 C CA . THR A 1 196 ? -9.130 19.814 19.137 1.00 19.24 196 THR A CA 1
ATOM 1604 C C . THR A 1 196 ? -9.475 18.660 18.247 1.00 21.01 196 THR A C 1
ATOM 1605 O O . THR A 1 196 ? -10.603 18.487 17.716 1.00 23.82 196 THR A O 1
ATOM 1609 N N . LYS A 1 197 ? -8.457 17.825 18.100 1.00 21.98 197 LYS A N 1
ATOM 1610 C CA . LYS A 1 197 ? -8.603 16.666 17.287 1.00 27.05 197 LYS A CA 1
ATOM 1611 C C . LYS A 1 197 ? -9.409 15.602 18.083 1.00 40.55 197 LYS A C 1
ATOM 1612 O O . LYS A 1 197 ? -9.408 15.634 19.311 1.00 33.77 197 LYS A O 1
ATOM 1618 N N . GLU A 1 198 ? -10.156 14.758 17.362 1.00 45.98 198 GLU A N 1
ATOM 1619 C CA . GLU A 1 198 ? -10.801 13.493 17.805 1.00 60.21 198 GLU A CA 1
ATOM 1620 C C . GLU A 1 198 ? -12.320 13.526 17.768 1.00 68.44 198 GLU A C 1
ATOM 1621 O O . GLU A 1 198 ? -12.961 12.474 17.900 1.00 73.90 198 GLU A O 1
#

Sequence (196 aa):
RVAGQVNSRRGELLELAAAMMFAERGLRATTVRDIADGAGILSSGSLYHHFASKEEMVDELLRGFLDWLFARYRDIVDSTANPLERLQGLFMASSFEAIEHHHHAQVVIYQDEAQRLASQPRFSYIIEDRNKQQRKMWVDVLNQGIEEGYFRPDLDVVDLLVYRFIRDTTTWVSVRWYRPGGPLTAQQVGQQYLAIVLGGITKE

Foldseek 3Di:
DQAQDDPDVLVVLLVQVLVCCLVQNLVRDALCNSCVSVVHDSVVVCVNDVGSVRSLLSRQVRLLVRLVVQLVVLVVPADALVSSVLSNLLSLLVCCQPVLSSLSNCVRPLVVCCVPPSNVVSVVSVVVVLVVQLVSLVRCLVVQFWDPPDDSNVLSVVSVPVRSVCSVPDDNPDDDRSSRVSVVVVVVSSVVTGDD

Secondary structure (DSSP, 8-state):
--TT--SSHHHHHHHHHHHHHHHH-STT--HHHHHHHHTS-HHHHTTT-S-HHHHHHHHHHHHHHHHHHHHHHHHHH-SSHHHHHHHHHHHHHHHHHHSHHHHHHHHHHHHHHTTSGGGHHHHHHHHHHHHHHHHHHHHHHHHTSB-TT--HHHHHHHHHHHHHGGGGT--TTSSS-HHHHHHHHHHHHHHHHB--

Radius of gyration: 18.48 Å; Cα contacts (8 Å, |Δi|>4): 205; chains: 1; bounding box: 31×59×37 Å

InterPro domains:
  IPR001647 DNA-binding HTH domain, TetR-type [PF00440] (15-61)
  IPR001647 DNA-binding HTH domain, TetR-type [PR00455] (15-28)
  IPR001647 DNA-binding HTH domain, TetR-type [PR00455] (36-59)
  IPR001647 DNA-binding HTH domain, TetR-type [PS50977] (9-69)
  IPR009057 Homedomain-like superfamily [SSF46689] (9-87)
  IPR036271 Tetracyclin repressor-like, C-terminal domain superfamily [SSF48498] (82-197)
  IPR041490 HTH-type transcriptional repressor KstR2, C-terminal [PF17932] (81-195)
  IPR050109 HTH-type, TetR-like transcriptional regulator [PTHR30055] (10-196)

Organism: Mycobacterium tuberculosis (strain ATCC 25618 / H37Rv) (NCBI:txid83332)

CATH classification: 1.10.10.60 (+1 more: 1.10.357.10)

Solvent-accessible surface area: 10468 Å² total; per-residue (Å²): 199,16,4,55,46,119,140,48,107,88,4,85,3,0,66,59,1,2,56,26,3,26,140,117,21,8,178,69,0,71,17,157,39,0,0,86,46,31,70,44,140,31,40,41,1,108,149,61,5,82,30,33,82,47,1,2,14,37,0,0,114,6,5,8,78,52,7,15,55,68,7,173,84,14,52,103,91,28,86,33,0,51,76,34,0,60,23,0,0,40,1,1,2,53,0,1,49,100,18,50,25,2,1,16,2,60,56,65,14,1,172,88,6,31,104,67,122,107,0,66,25,6,76,91,56,56,129,90,19,80,133,29,5,26,66,5,1,54,66,0,36,139,98,39,71,1,109,79,139,27,78,24,55,110,16,5,96,114,0,77,72,35,1,35,80,2,5,125,132,14,184,96,81,30,138,89,63,1,113,81,6,0,87,110,64,14,58,128,8,32,63,36,11,40,102,220

B-factor: mean 31.42, std 13.53, range [14.46, 91.4]